Protein AF-A0A9X3N168-F1 (afdb_monomer)

Foldseek 3Di:
DEWDKDKDAFDDFLCLQPVLVVLVDDPVVCVVGVPGRQWMKIKTAFFWYDDDDQVVRDAFFQWKAWSAAWKDLLFFIDGHNATERPPPDGGMGGLFITIITTDGDSSVVVCVVPVVVVVVNVVRYPPGQGQDDPPDALLVSLLVSQLSQQLPAFDQDPFATWGDLRDDLSSSCVNNVHDSVSSVVSVVVCVVQVQWDCPPPTIHRGLDDPPDDDDDDVSVVSNVSSVVSVVSVVVVVVVSVVVSVVVVVVVVVVVVVVVVVVVVVVPPD

Secondary structure (DSSP, 8-state):
-PPPPEEEEEEEEHHHH-GGGGGTS-HHHHHHHTT-EEEEEEEE-SEEE-PPPHHHH-TT--EEEEEES-EE-SSEEE-TT-EE-TTSS--EEESS-EEEEEESHHHHHHHTT-HHHHHHHTTTBT--EEPPPTTS-HHHHHHHHHHHHHHHHPEE-SSEEEPPTT--HHHHHHHHT--HHHHHHHHHHHHHTTS-EEETTEEEEE----S-----THHHHHHHHHHHHHHHHHHHHHHHHHHHHHHHHHHHHHHHHHHHHHHHHTT--

Radius of gyration: 21.89 Å; Cα contacts (8 Å, |Δi|>4): 424; chains: 1; bounding box: 56×38×73 Å

Sequence (269 aa):
MTAVPELAERAATLIEADPSLGSLLTMREIATIGHHAILPVLTLRVGAWTPPARAQLGEGTVALMVLEGVLTDAAQVFGPGDAVEPWDAGEWTACTPMRLAIIGDAYAVALHPWPAASARLRLRSNCGTAVPAAGGTVPERLFELVWRVALRYGAMTAAGVALPQALDIRALGLILGVGELELSLALAELQQRAALDHEQPVWVLGTRARADGDGDGDDRREHLLMRAAGALAVARAGRMDTFAVGEQLHLELSHRATLRSRRRGDGAE

Nearest PDB structures (foldseek):
  2xkp-assembly3_F  TM=7.038E-01  e=3.405E-06  Synechococcus elongatus PCC 7942 = FACHB-805
  2xko-assembly1_A  TM=5.728E-01  e=3.845E-06  Synechococcus elongatus PCC 7942 = FACHB-805
  3e6d-assembly1_A  TM=3.560E-01  e=4.904E-06  Desulfitobacterium hafniense DCB-2
  3e5q-assembly1_A  TM=3.495E-01  e=4.652E-05  Desulfitobacterium hafniense DCB-2
  3e5q-assembly3_E  TM=3.618E-01  e=8.545E-05  Desulfitobacterium hafniense DCB-2

Structure (mmCIF, N/CA/C/O backbone):
data_AF-A0A9X3N168-F1
#
_entry.id   AF-A0A9X3N168-F1
#
loop_
_atom_site.group_PDB
_atom_site.id
_atom_site.type_symbol
_atom_site.label_atom_id
_atom_site.label_alt_id
_atom_site.label_comp_id
_atom_site.label_asym_id
_atom_site.label_entity_id
_atom_site.label_seq_id
_atom_site.pdbx_PDB_ins_code
_atom_site.Cartn_x
_atom_site.Cartn_y
_atom_site.Cartn_z
_atom_site.occupancy
_atom_site.B_iso_or_equiv
_atom_site.auth_seq_id
_atom_site.auth_comp_id
_atom_site.auth_asym_id
_atom_site.auth_atom_id
_atom_site.pdbx_PDB_model_num
ATOM 1 N N . MET A 1 1 ? 10.777 -10.297 15.901 1.00 48.88 1 MET A N 1
ATOM 2 C CA . MET A 1 1 ? 11.328 -11.266 14.928 1.00 48.88 1 MET A CA 1
ATOM 3 C C . MET A 1 1 ? 11.444 -10.544 13.600 1.00 48.88 1 MET A C 1
ATOM 5 O O . MET A 1 1 ? 10.419 -10.123 13.087 1.00 48.88 1 MET A O 1
ATOM 9 N N . THR A 1 2 ? 12.659 -10.328 13.103 1.00 53.78 2 THR A N 1
ATOM 10 C CA . THR A 1 2 ? 12.901 -9.680 11.803 1.00 53.78 2 THR A CA 1
ATOM 11 C C . THR A 1 2 ? 12.554 -10.665 10.689 1.00 53.78 2 THR A C 1
ATOM 13 O O . THR A 1 2 ? 13.027 -11.803 10.718 1.00 53.78 2 THR A O 1
ATOM 16 N N . ALA A 1 3 ? 11.696 -10.275 9.745 1.00 56.78 3 ALA A N 1
ATOM 17 C CA . ALA A 1 3 ? 11.327 -11.142 8.629 1.00 56.78 3 ALA A CA 1
ATOM 18 C C . ALA A 1 3 ? 12.513 -11.289 7.662 1.00 56.78 3 ALA A C 1
ATOM 20 O O . ALA A 1 3 ? 13.052 -10.289 7.190 1.00 56.78 3 ALA A O 1
ATOM 21 N N . VAL A 1 4 ? 12.920 -12.528 7.365 1.00 65.50 4 VAL A N 1
ATOM 22 C CA . VAL A 1 4 ? 13.902 -12.801 6.306 1.00 65.50 4 VAL A CA 1
ATOM 23 C C . VAL A 1 4 ? 13.164 -12.727 4.968 1.00 65.50 4 VAL A C 1
ATOM 25 O O . VAL A 1 4 ? 12.192 -13.465 4.793 1.00 65.50 4 VAL A O 1
ATOM 28 N N . PRO A 1 5 ? 13.562 -11.832 4.054 1.00 75.81 5 PRO A N 1
ATOM 29 C CA . PRO A 1 5 ? 12.912 -11.716 2.763 1.00 75.81 5 PRO A CA 1
ATOM 30 C C . PRO A 1 5 ? 13.332 -12.868 1.840 1.00 75.81 5 PRO A C 1
ATOM 32 O O . PRO A 1 5 ? 14.500 -13.254 1.811 1.00 75.81 5 PRO A O 1
ATOM 35 N N . GLU A 1 6 ? 12.383 -13.399 1.074 1.00 84.25 6 GLU A N 1
ATOM 36 C CA . GLU A 1 6 ? 12.633 -14.430 0.056 1.00 84.25 6 GLU A CA 1
ATOM 37 C C . GLU A 1 6 ? 12.576 -13.779 -1.339 1.00 84.25 6 GLU A C 1
ATOM 39 O O . GLU A 1 6 ? 11.676 -12.984 -1.612 1.00 84.25 6 GLU A O 1
ATOM 44 N N . LEU A 1 7 ? 13.557 -14.067 -2.203 1.00 84.75 7 LEU A N 1
ATOM 45 C CA . LEU A 1 7 ? 13.693 -13.478 -3.542 1.00 84.75 7 LEU A CA 1
ATOM 46 C C . LEU A 1 7 ? 13.420 -14.532 -4.622 1.00 84.75 7 LEU A C 1
ATOM 48 O O . LEU A 1 7 ? 14.069 -15.576 -4.646 1.00 84.75 7 LEU A O 1
ATOM 52 N N . ALA A 1 8 ? 12.508 -14.231 -5.544 1.00 83.38 8 ALA A N 1
ATOM 53 C CA . ALA A 1 8 ? 12.210 -15.049 -6.717 1.00 83.38 8 ALA A CA 1
ATOM 54 C C . ALA A 1 8 ? 12.499 -14.261 -8.004 1.00 83.38 8 ALA A C 1
ATOM 56 O O . ALA A 1 8 ? 11.907 -13.213 -8.223 1.00 83.38 8 ALA A O 1
ATOM 57 N N . GLU A 1 9 ? 13.383 -14.751 -8.877 1.00 74.44 9 GLU A N 1
ATOM 58 C CA . GLU A 1 9 ? 13.943 -13.960 -9.994 1.00 74.44 9 GLU A CA 1
ATOM 59 C C . GLU A 1 9 ? 12.968 -13.627 -11.140 1.00 74.44 9 GLU A C 1
ATOM 61 O O . GLU A 1 9 ? 13.190 -12.663 -11.869 1.00 74.44 9 GLU A O 1
ATOM 66 N N . ARG A 1 10 ? 11.894 -14.402 -11.331 1.00 79.31 10 ARG A N 1
ATOM 67 C CA . ARG A 1 10 ? 10.914 -14.218 -12.421 1.00 79.31 10 ARG A CA 1
ATOM 68 C C . ARG A 1 10 ? 9.512 -14.561 -11.947 1.00 79.31 10 ARG A C 1
ATOM 70 O O . ARG A 1 10 ? 8.977 -15.621 -12.264 1.00 79.31 10 ARG A O 1
ATOM 77 N N . ALA A 1 11 ? 8.945 -13.680 -11.138 1.00 82.75 11 ALA A N 1
ATOM 78 C CA . ALA A 1 11 ? 7.712 -13.966 -10.405 1.00 82.75 11 ALA A CA 1
ATOM 79 C C . ALA A 1 11 ? 6.639 -12.876 -10.530 1.00 82.75 11 ALA A C 1
ATOM 81 O O . ALA A 1 11 ? 5.554 -13.042 -9.972 1.00 82.75 11 ALA A O 1
ATOM 82 N N . ALA A 1 12 ? 6.921 -11.792 -11.259 1.00 84.00 12 ALA A N 1
ATOM 83 C CA . ALA A 1 12 ? 5.925 -10.789 -11.613 1.00 84.00 12 ALA A CA 1
ATOM 84 C C . ALA A 1 12 ? 6.007 -10.390 -13.084 1.00 84.00 12 ALA A C 1
ATOM 86 O O . ALA A 1 12 ? 7.088 -10.337 -13.690 1.00 84.00 12 ALA A O 1
ATOM 87 N N . THR A 1 13 ? 4.842 -10.114 -13.657 1.00 86.50 13 THR A N 1
ATOM 88 C CA . THR A 1 13 ? 4.720 -9.598 -15.021 1.00 86.50 13 THR A CA 1
ATOM 89 C C . THR A 1 13 ? 4.884 -8.083 -15.041 1.00 86.50 13 THR A C 1
ATOM 91 O O . THR A 1 13 ? 4.765 -7.395 -14.025 1.00 86.50 13 THR A O 1
ATOM 94 N N . LEU A 1 14 ? 5.134 -7.540 -16.231 1.00 82.81 14 LEU A N 1
ATOM 95 C CA . LEU A 1 14 ? 5.250 -6.096 -16.401 1.00 82.81 14 LEU A CA 1
ATOM 96 C C . LEU A 1 14 ? 3.918 -5.372 -16.129 1.00 82.81 14 LEU A C 1
ATOM 98 O O . LEU A 1 14 ? 3.923 -4.271 -15.594 1.00 82.81 14 LEU A O 1
ATOM 102 N N . ILE A 1 15 ? 2.786 -6.009 -16.450 1.00 82.62 15 ILE A N 1
ATOM 103 C CA . ILE A 1 15 ? 1.442 -5.445 -16.243 1.00 82.62 15 ILE A CA 1
ATOM 104 C C . ILE A 1 15 ? 1.050 -5.464 -14.762 1.00 82.62 15 ILE A C 1
ATOM 106 O O . ILE A 1 15 ? 0.381 -4.547 -14.299 1.00 82.62 15 ILE A O 1
ATOM 110 N N . GLU A 1 16 ? 1.483 -6.475 -14.005 1.00 82.38 16 GLU A N 1
ATOM 111 C CA . GLU A 1 16 ? 1.296 -6.495 -12.548 1.00 82.38 16 GLU A CA 1
ATOM 112 C C . GLU A 1 16 ? 2.053 -5.348 -11.870 1.00 82.38 16 GLU A C 1
ATOM 114 O O . GLU A 1 16 ? 1.513 -4.702 -10.975 1.00 82.38 16 GLU A O 1
ATOM 119 N N . ALA A 1 17 ? 3.285 -5.073 -12.309 1.00 82.25 17 ALA A N 1
ATOM 120 C CA . ALA A 1 17 ? 4.086 -3.979 -11.766 1.00 82.25 17 ALA A CA 1
ATOM 121 C C . ALA A 1 17 ? 3.616 -2.593 -12.240 1.00 82.25 17 ALA A C 1
ATOM 123 O O . ALA A 1 17 ? 3.708 -1.631 -11.482 1.00 82.25 17 ALA A O 1
ATOM 124 N N . ASP A 1 18 ? 3.103 -2.471 -13.467 1.00 79.12 18 ASP A N 1
ATOM 125 C CA . ASP A 1 18 ? 2.539 -1.224 -13.983 1.00 79.12 18 ASP A CA 1
ATOM 126 C C . ASP A 1 18 ? 1.235 -1.474 -14.764 1.00 79.12 18 ASP A C 1
ATOM 128 O O . ASP A 1 18 ? 1.241 -1.603 -15.995 1.00 79.12 18 ASP A O 1
ATOM 132 N N . PRO A 1 19 ? 0.079 -1.471 -14.072 1.00 75.38 19 PRO A N 1
ATOM 133 C CA . PRO A 1 19 ? -1.221 -1.641 -14.720 1.00 75.38 19 PRO A CA 1
ATOM 134 C C . PRO A 1 19 ? -1.548 -0.540 -15.737 1.00 75.38 19 PRO A C 1
ATOM 136 O O . PRO A 1 19 ? -2.373 -0.745 -16.629 1.00 75.38 19 PRO A O 1
ATOM 139 N N . SER A 1 20 ? -0.901 0.630 -15.644 1.00 71.50 20 SER A N 1
ATOM 140 C CA . SER A 1 20 ? -1.126 1.737 -16.582 1.00 71.50 20 SER A CA 1
ATOM 141 C C . SER A 1 20 ? -0.593 1.440 -17.983 1.00 71.50 20 SER A C 1
ATOM 143 O O . SER A 1 20 ? -0.996 2.094 -18.943 1.00 71.50 20 SER A O 1
ATOM 145 N N . LEU A 1 21 ? 0.254 0.417 -18.127 1.00 74.88 21 LEU A N 1
ATOM 146 C CA . LEU A 1 21 ? 0.646 -0.109 -19.430 1.00 74.88 21 LEU A CA 1
ATOM 147 C C . LEU A 1 21 ? -0.551 -0.647 -20.211 1.00 74.88 21 LEU A C 1
ATOM 149 O O . LEU A 1 21 ? -0.558 -0.559 -21.432 1.00 74.88 21 LEU A O 1
ATOM 153 N N . GLY A 1 22 ? -1.599 -1.130 -19.539 1.00 73.75 22 GLY A N 1
ATOM 154 C CA . GLY A 1 22 ? -2.798 -1.629 -20.212 1.00 73.75 22 GLY A CA 1
ATOM 155 C C . GLY A 1 22 ? -3.478 -0.594 -21.117 1.00 73.75 22 GLY A C 1
ATOM 156 O O . GLY A 1 22 ? -4.080 -0.976 -22.113 1.00 73.75 22 GLY A O 1
ATOM 157 N N . SER A 1 23 ? -3.349 0.709 -20.825 1.00 72.50 23 SER A N 1
ATOM 158 C CA . SER A 1 23 ? -3.891 1.775 -21.686 1.00 72.50 23 SER A CA 1
ATOM 159 C C . SER A 1 23 ? -2.975 2.147 -22.854 1.00 72.50 23 SER A C 1
ATOM 161 O O . SER A 1 23 ? -3.416 2.796 -23.797 1.00 72.50 23 SER A O 1
ATOM 163 N N . LEU A 1 24 ? -1.697 1.776 -22.773 1.00 71.44 24 LEU A N 1
ATOM 164 C CA . LEU A 1 24 ? -0.663 2.083 -23.762 1.00 71.44 24 LEU A CA 1
ATOM 165 C C . LEU A 1 24 ? -0.433 0.940 -24.750 1.00 71.44 24 LEU A C 1
ATOM 167 O O . LEU A 1 24 ? 0.026 1.172 -25.867 1.00 71.44 24 LEU A O 1
ATOM 171 N N . LEU A 1 25 ? -0.723 -0.286 -24.321 1.00 76.44 25 LEU A N 1
ATOM 172 C CA . LEU A 1 25 ? -0.483 -1.503 -25.075 1.00 76.44 25 LEU A CA 1
ATOM 173 C C . LEU A 1 25 ? -1.723 -1.904 -25.874 1.00 76.44 25 LEU A C 1
ATOM 175 O O . LEU A 1 25 ? -2.859 -1.850 -25.404 1.00 76.44 25 LEU A O 1
ATOM 179 N N . THR A 1 26 ? -1.500 -2.389 -27.088 1.00 78.88 26 THR A N 1
ATOM 180 C CA . THR A 1 26 ? -2.536 -3.072 -27.863 1.00 78.88 26 THR A CA 1
ATOM 181 C C . THR A 1 26 ? -2.888 -4.419 -27.225 1.00 78.88 26 THR A C 1
ATOM 183 O O . THR A 1 26 ? -2.066 -5.047 -26.559 1.00 78.88 26 THR A O 1
ATOM 186 N N . MET A 1 27 ? -4.084 -4.948 -27.510 1.00 74.44 27 MET A N 1
ATOM 187 C CA . MET A 1 27 ? -4.503 -6.280 -27.031 1.00 74.44 27 MET A CA 1
ATOM 188 C C . MET A 1 27 ? -3.504 -7.393 -27.394 1.00 74.44 27 MET A C 1
ATOM 190 O O . MET A 1 27 ? -3.341 -8.355 -26.646 1.00 74.44 27 MET A O 1
ATOM 194 N N . ARG A 1 28 ? -2.801 -7.258 -28.527 1.00 75.25 28 ARG A N 1
ATOM 195 C CA . ARG A 1 28 ? -1.768 -8.207 -28.962 1.00 75.25 28 ARG A CA 1
ATOM 196 C C . ARG A 1 28 ? -0.498 -8.110 -28.114 1.00 75.25 28 ARG A C 1
ATOM 198 O O . ARG A 1 28 ? 0.088 -9.138 -27.783 1.00 75.25 28 ARG A O 1
ATOM 205 N N . GLU A 1 29 ? -0.076 -6.901 -27.758 1.00 76.88 29 GLU A N 1
ATOM 206 C CA . GLU A 1 29 ? 1.070 -6.680 -26.868 1.00 76.88 29 GLU A CA 1
ATOM 207 C C . GLU A 1 29 ? 0.750 -7.143 -25.446 1.00 76.88 29 GLU A C 1
ATOM 209 O O . GLU A 1 29 ? 1.553 -7.861 -24.855 1.00 76.88 29 GLU A O 1
ATOM 214 N N . ILE A 1 30 ? -0.455 -6.852 -24.942 1.00 74.56 30 ILE A N 1
ATOM 215 C CA . ILE A 1 30 ? -0.941 -7.359 -23.649 1.00 74.56 30 ILE A CA 1
ATOM 216 C C . ILE A 1 30 ? -0.906 -8.888 -23.622 1.00 74.56 30 ILE A C 1
ATOM 218 O O . ILE A 1 30 ? -0.370 -9.460 -22.682 1.00 74.56 30 ILE A O 1
ATOM 222 N N . ALA A 1 31 ? -1.401 -9.563 -24.663 1.00 73.00 31 ALA A N 1
ATOM 223 C CA . ALA A 1 31 ? -1.356 -11.025 -24.737 1.00 73.00 31 ALA A CA 1
ATOM 224 C C . ALA A 1 31 ? 0.078 -11.581 -24.788 1.00 73.00 31 ALA A C 1
ATOM 226 O O . ALA A 1 31 ? 0.332 -12.686 -24.314 1.00 73.00 31 ALA A O 1
ATOM 227 N N . THR A 1 32 ? 1.016 -10.817 -25.354 1.00 73.31 32 THR A N 1
ATOM 228 C CA . THR A 1 32 ? 2.421 -11.225 -25.461 1.00 73.31 32 THR A CA 1
ATOM 229 C C . THR A 1 32 ? 3.163 -11.013 -24.143 1.00 73.31 32 THR A C 1
ATOM 231 O O . THR A 1 32 ? 3.923 -11.873 -23.737 1.00 73.31 32 THR A O 1
ATOM 234 N N . ILE A 1 33 ? 2.956 -9.894 -23.448 1.00 72.06 33 ILE A N 1
ATOM 235 C CA . ILE A 1 33 ? 3.774 -9.491 -22.286 1.00 72.06 33 ILE A CA 1
ATOM 236 C C . ILE A 1 33 ? 3.079 -9.804 -20.964 1.00 72.06 33 ILE A C 1
ATOM 238 O O . ILE A 1 33 ? 3.733 -10.125 -19.974 1.00 72.06 33 ILE A O 1
ATOM 242 N N . GLY A 1 34 ? 1.749 -9.735 -20.944 1.00 67.00 34 GLY A N 1
ATOM 243 C CA . GLY A 1 34 ? 0.923 -9.839 -19.744 1.00 67.00 34 GLY A CA 1
ATOM 244 C C . GLY A 1 34 ? 0.985 -11.185 -19.035 1.00 67.00 34 GLY A C 1
ATOM 245 O O . GLY A 1 34 ? 0.527 -11.285 -17.905 1.00 67.00 34 GLY A O 1
ATOM 246 N N . HIS A 1 35 ? 1.577 -12.204 -19.660 1.00 69.88 35 HIS A N 1
ATOM 247 C CA . HIS A 1 35 ? 1.775 -13.524 -19.060 1.00 69.88 35 HIS A CA 1
ATOM 248 C C . HIS A 1 35 ? 3.246 -13.865 -18.798 1.00 69.88 35 HIS A C 1
ATOM 250 O O . HIS A 1 35 ? 3.538 -14.905 -18.210 1.00 69.88 35 HIS A O 1
ATOM 256 N N . HIS A 1 36 ? 4.190 -13.018 -19.217 1.00 79.75 36 HIS A N 1
ATOM 257 C CA . HIS A 1 36 ? 5.609 -13.278 -19.006 1.00 79.75 36 HIS A CA 1
ATOM 258 C C . HIS A 1 36 ? 6.071 -12.665 -17.688 1.00 79.75 36 HIS A C 1
ATOM 260 O O . HIS A 1 36 ? 6.212 -11.449 -17.556 1.00 79.75 36 HIS A O 1
ATOM 266 N N . ALA A 1 37 ? 6.331 -13.533 -16.709 1.00 82.38 37 ALA A N 1
ATOM 267 C CA . ALA A 1 37 ? 6.996 -13.149 -15.476 1.00 82.38 37 ALA A CA 1
ATOM 268 C C . ALA A 1 37 ? 8.470 -12.841 -15.779 1.00 82.38 37 ALA A C 1
ATOM 270 O O . ALA A 1 37 ? 9.259 -13.733 -16.097 1.00 82.38 37 ALA A O 1
ATOM 271 N N . ILE A 1 38 ? 8.818 -11.558 -15.746 1.00 85.56 38 ILE A N 1
ATOM 272 C CA . ILE A 1 38 ? 10.143 -11.042 -16.129 1.00 85.56 38 ILE A CA 1
ATOM 273 C C . ILE A 1 38 ? 10.811 -10.356 -14.938 1.00 85.56 38 ILE A C 1
ATOM 275 O O . ILE A 1 38 ? 12.037 -10.291 -14.877 1.00 85.56 38 ILE A O 1
ATOM 279 N N . LEU A 1 39 ? 10.016 -9.866 -13.986 1.00 88.50 39 LEU A N 1
ATOM 280 C CA . LEU A 1 39 ? 10.516 -9.100 -12.858 1.00 88.50 39 LEU A CA 1
ATOM 281 C C . LEU A 1 39 ? 10.796 -10.010 -11.659 1.00 88.50 39 LEU A C 1
ATOM 283 O O . LEU A 1 39 ? 9.965 -10.875 -11.335 1.00 88.50 39 LEU A O 1
ATOM 287 N N . PRO A 1 40 ? 11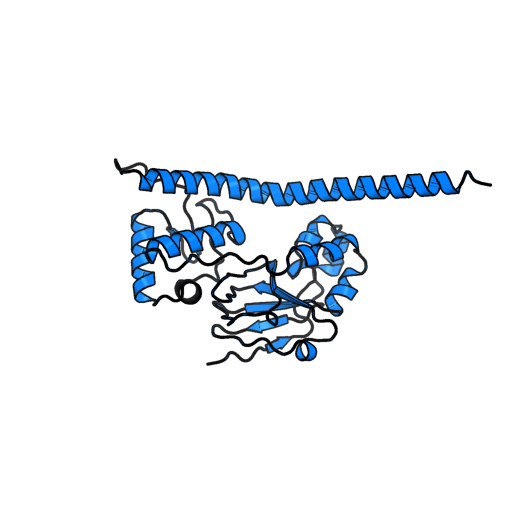.924 -9.784 -10.967 1.00 91.25 40 PRO A N 1
ATOM 288 C CA . PRO A 1 40 ? 12.153 -10.377 -9.666 1.00 91.25 40 PRO A CA 1
ATOM 289 C C . PRO A 1 40 ? 11.128 -9.880 -8.644 1.00 91.25 40 PRO A C 1
ATOM 291 O O . PRO A 1 40 ? 10.719 -8.717 -8.675 1.00 91.25 40 PRO A O 1
ATOM 294 N N . VAL A 1 41 ? 10.739 -10.750 -7.716 1.00 93.69 41 VAL A N 1
ATOM 295 C CA . VAL A 1 41 ? 9.811 -10.447 -6.626 1.00 93.69 41 VAL A CA 1
ATOM 296 C C . VAL A 1 41 ? 10.451 -10.774 -5.290 1.00 93.69 41 VAL A C 1
ATOM 298 O O . VAL A 1 41 ? 10.937 -11.882 -5.074 1.00 93.69 41 VAL A O 1
ATOM 301 N N . LEU A 1 42 ? 10.394 -9.807 -4.384 1.00 94.31 42 LEU A N 1
ATOM 302 C CA . LEU A 1 42 ? 10.714 -9.954 -2.977 1.00 94.31 42 LEU A CA 1
ATOM 303 C C . LEU A 1 42 ? 9.426 -10.237 -2.200 1.00 94.31 42 LEU A C 1
ATOM 305 O O . LEU A 1 42 ? 8.479 -9.450 -2.256 1.00 94.31 42 LEU A O 1
ATOM 309 N N . THR A 1 43 ? 9.381 -11.336 -1.457 1.00 94.88 43 THR A N 1
ATOM 310 C CA . THR A 1 43 ? 8.247 -11.665 -0.585 1.00 94.88 43 THR A CA 1
ATOM 311 C C . THR A 1 43 ? 8.605 -11.452 0.875 1.00 94.88 43 THR A C 1
ATOM 313 O O . THR A 1 43 ? 9.667 -11.892 1.326 1.00 94.88 43 THR A O 1
ATOM 316 N N . LEU A 1 44 ? 7.713 -10.794 1.620 1.00 93.44 44 LEU A N 1
ATOM 317 C CA . LEU A 1 44 ? 7.912 -10.476 3.037 1.00 93.44 44 LEU A CA 1
ATOM 318 C C . LEU A 1 44 ? 6.820 -11.107 3.894 1.00 93.44 44 LEU A C 1
ATOM 320 O O . LEU A 1 44 ? 5.649 -11.164 3.514 1.00 93.44 44 LEU A O 1
ATOM 324 N N . ARG A 1 45 ? 7.210 -11.520 5.099 1.00 93.25 45 ARG A N 1
ATOM 325 C CA . ARG A 1 45 ? 6.269 -11.884 6.161 1.00 93.25 45 ARG A CA 1
ATOM 326 C C . ARG A 1 45 ? 5.884 -10.641 6.958 1.00 93.25 45 ARG A C 1
ATOM 328 O O . ARG A 1 45 ? 6.625 -9.664 6.980 1.00 93.25 45 ARG A O 1
ATOM 335 N N . VAL A 1 46 ? 4.751 -10.723 7.650 1.00 93.69 46 VAL A N 1
ATOM 336 C CA . VAL A 1 46 ? 4.269 -9.670 8.555 1.00 93.69 46 VAL A CA 1
ATOM 337 C C . VAL A 1 46 ? 5.313 -9.363 9.633 1.00 93.69 46 VAL A C 1
ATOM 339 O O . VAL A 1 46 ? 5.824 -10.284 10.277 1.00 93.69 46 VAL A O 1
ATOM 342 N N . GLY A 1 47 ? 5.569 -8.079 9.876 1.00 93.25 47 GLY A N 1
ATOM 343 C CA . GLY A 1 47 ? 6.431 -7.584 10.948 1.00 93.25 47 GLY A CA 1
ATOM 344 C C . GLY A 1 47 ? 7.434 -6.526 10.497 1.00 93.25 47 GLY A C 1
ATOM 345 O O . GLY A 1 47 ? 7.395 -6.043 9.366 1.00 93.25 47 GLY A O 1
ATOM 346 N N . ALA A 1 48 ? 8.340 -6.172 11.412 1.00 93.31 48 ALA A N 1
ATOM 347 C CA . ALA A 1 48 ? 9.435 -5.253 11.130 1.00 93.31 48 ALA A CA 1
ATOM 348 C C . ALA A 1 48 ? 10.309 -5.793 9.992 1.00 93.31 48 ALA A C 1
ATOM 350 O O . ALA A 1 48 ? 10.703 -6.970 9.985 1.00 93.31 48 ALA A O 1
ATOM 351 N N . TRP A 1 49 ? 10.616 -4.916 9.048 1.00 93.62 49 TRP A N 1
ATOM 352 C CA . TRP A 1 49 ? 11.367 -5.233 7.850 1.00 93.62 49 TRP A CA 1
ATOM 353 C C . TRP A 1 49 ? 12.555 -4.289 7.713 1.00 93.62 49 TRP A C 1
ATOM 355 O O . TRP A 1 49 ? 12.442 -3.075 7.845 1.00 93.62 49 TRP A O 1
ATOM 365 N N . THR A 1 50 ? 13.713 -4.872 7.428 1.00 91.62 50 THR A N 1
ATOM 366 C CA . THR A 1 50 ? 14.902 -4.126 7.031 1.00 91.62 50 THR A CA 1
ATOM 367 C C . THR A 1 50 ? 15.138 -4.411 5.553 1.00 91.62 50 THR A C 1
ATOM 369 O O . THR A 1 50 ? 15.312 -5.583 5.198 1.00 91.62 50 THR A O 1
ATOM 372 N N . PRO A 1 51 ? 15.123 -3.389 4.680 1.00 91.44 51 PRO A N 1
ATOM 373 C CA . PRO A 1 51 ? 15.325 -3.603 3.258 1.00 91.44 51 PRO A CA 1
ATOM 374 C C . PRO A 1 51 ? 16.716 -4.197 3.001 1.00 91.44 51 PRO A C 1
ATOM 376 O O . PRO A 1 51 ? 17.702 -3.700 3.555 1.00 91.44 51 PRO A O 1
ATOM 379 N N . PRO A 1 52 ? 16.829 -5.236 2.151 1.00 91.44 52 PRO A N 1
ATOM 380 C CA . PRO A 1 52 ? 18.123 -5.688 1.659 1.00 91.44 52 PRO A CA 1
ATOM 381 C C . PRO A 1 52 ? 18.887 -4.543 0.988 1.00 91.44 52 PRO A C 1
ATOM 383 O O . PRO A 1 52 ? 18.290 -3.600 0.453 1.00 91.44 52 PRO A O 1
ATOM 386 N N . ALA A 1 53 ? 20.216 -4.634 0.975 1.00 90.06 53 ALA A N 1
ATOM 387 C CA . ALA A 1 53 ? 21.030 -3.659 0.260 1.00 90.06 53 ALA A CA 1
ATOM 388 C C . ALA A 1 53 ? 20.672 -3.675 -1.237 1.00 90.06 53 ALA A C 1
ATOM 390 O O . ALA A 1 53 ? 20.449 -4.746 -1.799 1.00 90.06 53 ALA A O 1
ATOM 391 N N . ARG A 1 54 ? 20.675 -2.508 -1.907 1.00 89.75 54 ARG A N 1
ATOM 392 C CA . ARG A 1 54 ? 20.341 -2.395 -3.347 1.00 89.75 54 ARG A CA 1
ATOM 393 C C . ARG A 1 54 ? 21.095 -3.422 -4.203 1.00 89.75 54 ARG A C 1
ATOM 395 O O . ARG A 1 54 ? 20.498 -4.088 -5.036 1.00 89.75 54 ARG A O 1
ATOM 402 N N . ALA A 1 55 ? 22.385 -3.620 -3.924 1.00 86.88 55 ALA A N 1
ATOM 403 C CA . ALA A 1 55 ? 23.235 -4.576 -4.635 1.00 86.88 55 ALA A CA 1
ATOM 404 C C . ALA A 1 55 ? 22.785 -6.048 -4.511 1.00 86.88 55 ALA A C 1
ATOM 406 O O . ALA A 1 55 ? 23.094 -6.850 -5.383 1.00 86.88 55 ALA A O 1
ATOM 407 N N . GLN A 1 56 ? 22.054 -6.414 -3.452 1.00 88.69 56 GLN A N 1
ATOM 408 C CA . GLN A 1 56 ? 21.524 -7.771 -3.253 1.00 88.69 56 GLN A CA 1
ATOM 409 C C . GLN A 1 56 ? 20.230 -8.023 -4.038 1.00 88.69 56 GLN A C 1
ATOM 411 O O . GLN A 1 56 ? 19.808 -9.167 -4.168 1.00 88.69 56 GLN A O 1
ATOM 416 N N . LEU A 1 57 ? 19.590 -6.961 -4.529 1.00 87.62 57 LEU A N 1
ATOM 417 C CA . LEU A 1 57 ? 18.314 -7.005 -5.242 1.00 87.62 57 LEU A CA 1
ATOM 418 C C . LEU A 1 57 ? 18.495 -7.008 -6.768 1.00 87.62 57 LEU A C 1
ATOM 420 O O . LEU A 1 57 ? 17.556 -7.318 -7.494 1.00 87.62 57 LEU A O 1
ATOM 424 N N . GLY A 1 58 ? 19.710 -6.723 -7.243 1.00 85.88 58 GLY A N 1
ATOM 425 C CA . GLY A 1 58 ? 20.079 -6.702 -8.656 1.00 85.88 58 GLY A CA 1
ATOM 426 C C . GLY A 1 58 ? 20.665 -5.360 -9.089 1.00 85.88 58 GLY A C 1
ATOM 427 O O . GLY A 1 58 ? 20.465 -4.328 -8.438 1.00 85.88 58 GLY A O 1
ATOM 428 N N . GLU A 1 59 ? 21.399 -5.374 -10.201 1.00 81.62 59 GLU A N 1
ATOM 429 C CA . GLU A 1 59 ? 21.977 -4.165 -10.793 1.00 81.62 59 GLU A CA 1
ATOM 430 C C . GLU A 1 59 ? 20.894 -3.159 -11.209 1.00 81.62 59 GLU A C 1
ATOM 432 O O . GLU A 1 59 ? 19.770 -3.514 -11.580 1.00 81.62 59 GLU A O 1
ATOM 437 N N . GLY A 1 60 ? 21.222 -1.874 -11.051 1.00 84.69 60 GLY A N 1
ATOM 438 C CA . GLY A 1 60 ? 20.326 -0.778 -11.407 1.00 84.69 60 GLY A CA 1
ATOM 439 C C . GLY A 1 60 ? 19.036 -0.699 -10.587 1.00 84.69 60 GLY A C 1
ATOM 440 O O . GLY A 1 60 ? 18.137 0.042 -10.970 1.00 84.69 60 GLY A O 1
ATOM 441 N N . THR A 1 61 ? 18.908 -1.432 -9.471 1.00 89.31 61 THR A N 1
ATOM 442 C CA . THR A 1 61 ? 17.722 -1.353 -8.604 1.00 89.31 61 THR A CA 1
ATOM 443 C C . THR A 1 61 ? 17.538 0.068 -8.067 1.00 89.31 61 THR A C 1
ATOM 445 O O . THR A 1 61 ? 18.382 0.582 -7.325 1.00 89.31 61 THR A O 1
ATOM 448 N N . VAL A 1 62 ? 16.414 0.690 -8.426 1.00 87.50 62 VAL A N 1
ATOM 449 C CA . VAL A 1 62 ? 16.063 2.069 -8.050 1.00 87.50 62 VAL A CA 1
ATOM 450 C C . VAL A 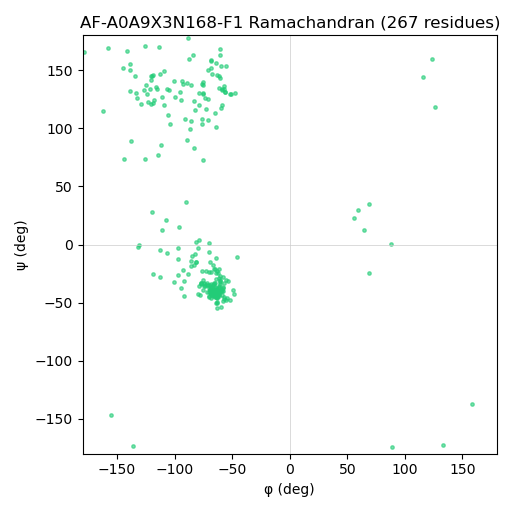1 62 ? 14.867 2.149 -7.113 1.00 87.50 62 VAL A C 1
ATOM 452 O O . VAL A 1 62 ? 14.797 3.090 -6.335 1.00 87.50 62 VAL A O 1
ATOM 455 N N . ALA A 1 63 ? 13.948 1.184 -7.161 1.00 89.88 63 ALA A N 1
ATOM 456 C CA . ALA A 1 63 ? 12.745 1.176 -6.333 1.00 89.88 63 ALA A CA 1
ATOM 457 C C . ALA A 1 63 ? 12.185 -0.243 -6.182 1.00 89.88 63 ALA A C 1
ATOM 459 O O . ALA A 1 63 ? 12.574 -1.170 -6.898 1.00 89.88 63 ALA A O 1
ATOM 460 N N . LEU A 1 64 ? 11.232 -0.397 -5.269 1.00 91.25 64 LEU A N 1
ATOM 461 C CA . LEU A 1 64 ? 10.381 -1.577 -5.163 1.00 91.25 64 LEU A CA 1
ATOM 462 C C . LEU A 1 64 ? 8.935 -1.169 -5.436 1.00 91.25 64 LEU A C 1
ATOM 464 O O . LEU A 1 64 ? 8.469 -0.162 -4.915 1.00 91.25 64 LEU A O 1
ATOM 468 N N . MET A 1 65 ? 8.222 -1.947 -6.239 1.00 91.06 65 MET A N 1
ATOM 469 C CA . MET A 1 65 ? 6.800 -1.741 -6.506 1.00 91.06 65 MET A CA 1
ATOM 470 C C . MET A 1 65 ? 5.981 -2.697 -5.650 1.00 91.06 65 MET A C 1
ATOM 472 O O . MET A 1 65 ? 6.200 -3.908 -5.700 1.00 91.06 65 MET A O 1
ATOM 476 N N . VAL A 1 66 ? 5.017 -2.179 -4.897 1.00 91.62 66 VAL A N 1
ATOM 477 C CA . VAL A 1 66 ? 4.089 -3.018 -4.138 1.00 91.62 66 VAL A CA 1
ATOM 478 C C . VAL A 1 66 ? 3.117 -3.686 -5.106 1.00 91.62 66 VAL A C 1
ATOM 480 O O . VAL A 1 66 ? 2.337 -3.009 -5.770 1.00 91.62 66 VAL A O 1
ATOM 483 N N . LEU A 1 67 ? 3.153 -5.015 -5.185 1.00 90.06 67 LEU A N 1
ATOM 484 C CA . LEU A 1 67 ? 2.192 -5.798 -5.968 1.00 90.06 67 LEU A CA 1
ATOM 485 C C . LEU A 1 67 ? 1.012 -6.217 -5.097 1.00 90.06 67 LEU A C 1
ATOM 487 O O . LEU A 1 67 ? -0.142 -6.108 -5.496 1.00 90.06 67 LEU A O 1
ATOM 491 N N . GLU A 1 68 ? 1.320 -6.682 -3.887 1.00 91.06 68 GLU A N 1
ATOM 492 C CA . GLU A 1 68 ? 0.346 -7.156 -2.912 1.00 91.06 68 GLU A CA 1
ATOM 493 C C . GLU A 1 68 ? 0.789 -6.809 -1.494 1.00 91.06 68 GLU A C 1
ATOM 495 O O . GLU A 1 68 ? 1.986 -6.745 -1.193 1.00 91.06 68 GLU A O 1
ATOM 500 N N . GLY A 1 69 ? -0.208 -6.655 -0.627 1.00 92.19 69 GLY A N 1
ATOM 501 C CA . GLY A 1 69 ? -0.028 -6.338 0.779 1.00 92.19 69 GLY A CA 1
ATOM 502 C C . GLY A 1 69 ? 0.024 -4.837 1.065 1.00 92.19 69 GLY A C 1
ATOM 503 O O . GLY A 1 69 ? -0.233 -3.991 0.211 1.00 92.19 69 GLY A O 1
ATOM 504 N N . VAL A 1 70 ? 0.314 -4.533 2.324 1.00 92.88 70 VAL A N 1
ATOM 505 C CA . VAL A 1 70 ? 0.368 -3.198 2.915 1.00 92.88 70 VAL A CA 1
ATOM 506 C C . VAL A 1 70 ? 1.654 -3.050 3.720 1.00 92.88 70 VAL A C 1
ATOM 508 O O . VAL A 1 70 ? 1.933 -3.849 4.620 1.00 92.88 70 VAL A O 1
ATOM 511 N N . LEU A 1 71 ? 2.407 -2.004 3.399 1.00 93.69 71 LEU A N 1
ATOM 512 C CA . LEU A 1 71 ? 3.677 -1.630 4.007 1.00 93.69 71 LEU A CA 1
ATOM 513 C C . LEU A 1 71 ? 3.542 -0.240 4.639 1.00 93.69 71 LEU A C 1
ATOM 515 O O . LEU A 1 71 ? 2.837 0.612 4.107 1.00 93.69 71 LEU A O 1
ATOM 519 N N . THR A 1 72 ? 4.219 0.020 5.751 1.00 93.19 72 THR A N 1
ATOM 520 C CA . THR A 1 72 ? 4.253 1.354 6.367 1.00 93.19 72 THR A CA 1
ATOM 521 C C . THR A 1 72 ? 5.649 1.706 6.862 1.00 93.19 72 THR A C 1
ATOM 523 O O . THR A 1 72 ? 6.399 0.814 7.253 1.00 93.19 72 THR A O 1
ATOM 526 N N . ASP A 1 73 ? 5.979 2.995 6.858 1.00 91.75 73 ASP A N 1
ATOM 527 C CA . ASP A 1 73 ? 7.160 3.584 7.509 1.00 91.75 73 ASP A CA 1
ATOM 528 C C . ASP A 1 73 ? 6.777 4.397 8.770 1.00 91.75 73 ASP A C 1
ATOM 530 O O . ASP A 1 73 ? 7.504 5.299 9.188 1.00 91.75 73 ASP A O 1
ATOM 534 N N . ALA A 1 74 ? 5.596 4.114 9.340 1.00 87.00 74 ALA A N 1
ATOM 535 C CA . ALA A 1 74 ? 4.896 4.846 10.405 1.00 87.00 74 ALA A CA 1
ATOM 536 C C . ALA A 1 74 ? 4.344 6.233 10.023 1.00 87.00 74 ALA A C 1
ATOM 538 O O . ALA A 1 74 ? 3.368 6.685 10.626 1.00 87.00 74 ALA A O 1
ATOM 539 N N . ALA A 1 75 ? 4.906 6.907 9.020 1.00 88.25 75 ALA A N 1
ATOM 540 C CA . ALA A 1 75 ? 4.400 8.191 8.531 1.00 88.25 75 ALA A CA 1
ATOM 541 C C . ALA A 1 75 ? 3.407 8.018 7.376 1.00 88.25 75 ALA A C 1
ATOM 543 O O . ALA A 1 75 ? 2.481 8.817 7.205 1.00 88.25 75 ALA A O 1
ATOM 544 N N . GLN A 1 76 ? 3.597 6.977 6.577 1.00 90.50 76 GLN A N 1
ATOM 545 C CA . GLN A 1 76 ? 2.864 6.683 5.364 1.00 90.50 76 GLN A CA 1
ATOM 546 C C . GLN A 1 76 ? 2.548 5.191 5.256 1.00 90.50 76 GLN A C 1
ATOM 548 O O . GLN A 1 76 ? 3.224 4.326 5.811 1.00 90.50 76 GLN A O 1
ATOM 553 N N . VAL A 1 77 ? 1.490 4.900 4.511 1.00 91.19 77 VAL A N 1
ATOM 554 C CA . VAL A 1 77 ? 1.030 3.566 4.143 1.00 91.19 77 VAL A CA 1
ATOM 555 C C . VAL A 1 77 ? 1.163 3.416 2.641 1.00 91.19 77 VAL A C 1
ATOM 557 O O . VAL A 1 77 ? 0.740 4.288 1.883 1.00 91.19 77 VAL A O 1
ATOM 560 N N . PHE A 1 78 ? 1.715 2.291 2.225 1.00 91.06 78 PHE A N 1
ATOM 561 C CA . PHE A 1 78 ? 1.957 1.927 0.844 1.00 91.06 78 PHE A CA 1
ATOM 562 C C . PHE A 1 78 ? 1.215 0.630 0.553 1.00 91.06 78 PHE A C 1
ATOM 564 O O . PHE A 1 78 ? 1.257 -0.318 1.340 1.00 91.06 78 PHE A O 1
ATOM 571 N N . GLY A 1 79 ? 0.520 0.601 -0.574 1.00 89.88 79 GLY A N 1
ATOM 572 C CA . GLY A 1 79 ? -0.282 -0.534 -1.015 1.00 89.88 79 GLY A CA 1
ATOM 573 C C . GLY A 1 79 ? -0.070 -0.805 -2.500 1.00 89.88 79 GLY A C 1
ATOM 574 O O . GLY A 1 79 ? 0.785 -0.168 -3.118 1.00 89.88 79 GLY A O 1
ATOM 575 N N . PRO A 1 80 ? -0.838 -1.735 -3.090 1.00 88.12 80 PRO A N 1
ATOM 576 C CA . PRO A 1 80 ? -0.647 -2.159 -4.472 1.00 88.12 80 PRO A CA 1
ATOM 577 C C . PRO A 1 80 ? -0.585 -0.988 -5.463 1.00 88.12 80 PRO A C 1
ATOM 579 O O . PRO A 1 80 ? -1.456 -0.114 -5.463 1.00 88.12 80 PRO A O 1
ATOM 582 N N . GLY A 1 81 ? 0.447 -0.986 -6.310 1.00 83.50 81 GLY A N 1
ATOM 583 C CA . GLY A 1 81 ? 0.722 0.044 -7.316 1.00 83.50 81 GLY A CA 1
ATOM 584 C C . GLY A 1 81 ? 1.559 1.234 -6.832 1.00 83.50 81 GLY A C 1
ATOM 585 O O . GLY A 1 81 ? 1.824 2.143 -7.626 1.00 83.50 81 GLY A O 1
ATOM 586 N N . ASP A 1 82 ? 1.977 1.257 -5.565 1.00 85.88 82 ASP A N 1
ATOM 587 C CA . ASP A 1 82 ? 2.912 2.264 -5.061 1.00 85.88 82 ASP A CA 1
ATOM 588 C C . ASP A 1 82 ? 4.370 1.826 -5.230 1.00 85.88 82 ASP A C 1
ATOM 590 O O . ASP A 1 82 ? 4.733 0.683 -4.943 1.00 85.88 82 ASP A O 1
ATOM 594 N N . ALA A 1 83 ? 5.219 2.772 -5.634 1.00 87.00 83 ALA A N 1
ATOM 595 C CA . ALA A 1 83 ? 6.665 2.599 -5.660 1.00 87.00 83 ALA A CA 1
ATOM 596 C C . ALA A 1 83 ? 7.291 3.159 -4.375 1.00 87.00 83 ALA A C 1
ATOM 598 O O . ALA A 1 83 ? 7.011 4.297 -3.983 1.00 87.00 83 ALA A O 1
ATOM 599 N N . VAL A 1 84 ? 8.159 2.367 -3.749 1.00 88.62 84 VAL A N 1
ATOM 600 C CA . VAL A 1 84 ? 8.878 2.713 -2.521 1.00 88.62 84 VAL A CA 1
ATOM 601 C C . VAL A 1 84 ? 10.386 2.667 -2.737 1.00 88.62 84 VAL A C 1
ATOM 603 O O . VAL A 1 84 ? 10.911 1.778 -3.413 1.00 88.62 84 VAL A O 1
ATOM 606 N N . GLU A 1 85 ? 11.087 3.616 -2.124 1.00 89.50 85 GLU A N 1
ATOM 607 C CA . GLU A 1 85 ? 12.550 3.700 -2.105 1.00 89.50 85 GLU A CA 1
ATOM 608 C C . GLU A 1 85 ? 13.028 3.487 -0.658 1.00 89.50 85 GLU A C 1
ATOM 610 O O . GLU A 1 85 ? 13.353 4.438 0.051 1.00 89.50 85 GLU A O 1
ATOM 615 N N . PRO A 1 86 ? 13.034 2.232 -0.164 1.00 88.88 86 PRO A N 1
ATOM 616 C CA . PRO A 1 86 ? 13.092 1.942 1.270 1.00 88.88 86 PRO A CA 1
ATOM 617 C C . PRO A 1 86 ? 14.440 2.265 1.927 1.00 88.88 86 PRO A C 1
ATOM 619 O O . PRO A 1 86 ? 14.587 2.159 3.142 1.00 88.88 86 PRO A O 1
ATOM 622 N N . TRP A 1 87 ? 15.439 2.643 1.132 1.00 88.88 87 TRP A N 1
ATOM 623 C CA . TRP A 1 87 ? 16.792 2.938 1.594 1.00 88.88 87 TRP A CA 1
ATOM 624 C C . TRP A 1 87 ? 16.971 4.381 2.070 1.00 88.88 87 TRP A C 1
ATOM 626 O O . TRP A 1 87 ? 17.984 4.671 2.702 1.00 88.88 87 TRP A O 1
ATOM 636 N N . ASP A 1 88 ? 16.021 5.269 1.765 1.00 77.06 88 ASP A N 1
ATOM 637 C CA . ASP A 1 88 ? 16.227 6.708 1.932 1.00 77.06 88 ASP A CA 1
ATOM 638 C C . ASP A 1 88 ? 15.742 7.234 3.297 1.00 77.06 88 ASP A C 1
ATOM 640 O O . ASP A 1 88 ? 16.260 8.246 3.761 1.00 77.06 88 ASP A O 1
ATOM 644 N N . ALA A 1 89 ? 14.824 6.533 3.979 1.00 68.19 89 ALA A N 1
ATOM 645 C CA . ALA A 1 89 ? 14.524 6.660 5.414 1.00 68.19 89 ALA A CA 1
ATOM 646 C C . ALA A 1 89 ? 13.422 5.664 5.834 1.00 68.19 89 ALA A C 1
ATOM 648 O O . ALA A 1 89 ? 12.707 5.133 4.986 1.00 68.19 89 ALA A O 1
ATOM 649 N N . GLY A 1 90 ? 13.257 5.471 7.148 1.00 75.50 90 GLY A N 1
ATOM 650 C CA . GLY A 1 90 ? 12.067 4.853 7.743 1.00 75.50 90 GLY A CA 1
ATOM 651 C C . GLY A 1 90 ? 12.321 3.528 8.460 1.00 75.50 90 GLY A C 1
ATOM 652 O O . GLY A 1 90 ? 13.140 2.709 8.040 1.00 75.50 90 GLY A O 1
ATOM 653 N N . GLU A 1 91 ? 11.591 3.311 9.554 1.00 88.56 91 GLU A N 1
ATOM 654 C CA . GLU A 1 91 ? 11.419 1.976 10.123 1.00 88.56 91 GLU A CA 1
ATOM 655 C C . GLU A 1 91 ? 10.254 1.306 9.410 1.00 88.56 91 GLU A C 1
ATOM 657 O O . GLU A 1 91 ? 9.090 1.657 9.604 1.00 88.56 91 GLU A O 1
ATOM 662 N N . TRP A 1 92 ? 10.573 0.346 8.552 1.00 94.00 92 TRP A N 1
ATOM 663 C CA . TRP A 1 92 ? 9.563 -0.291 7.733 1.00 94.00 92 TRP A CA 1
ATOM 664 C C . TRP A 1 92 ? 8.882 -1.442 8.467 1.00 94.00 92 TRP A C 1
ATOM 666 O O . TRP A 1 92 ? 9.522 -2.286 9.097 1.00 94.00 92 TRP A O 1
ATOM 676 N N . THR A 1 93 ? 7.565 -1.520 8.323 1.00 95.00 93 THR A N 1
ATOM 677 C CA . THR A 1 93 ? 6.748 -2.616 8.840 1.00 95.00 93 THR A CA 1
ATOM 678 C C . THR A 1 93 ? 5.853 -3.154 7.736 1.00 95.00 93 THR A C 1
ATOM 680 O O . THR A 1 93 ? 5.026 -2.434 7.178 1.00 95.00 93 THR A O 1
ATOM 683 N N . ALA A 1 94 ? 5.995 -4.444 7.435 1.00 95.44 94 ALA A N 1
ATOM 684 C CA . ALA A 1 94 ? 5.036 -5.177 6.624 1.00 95.44 94 ALA A CA 1
ATOM 685 C C . ALA A 1 94 ? 3.811 -5.487 7.495 1.00 95.44 94 ALA A C 1
ATOM 687 O O . ALA A 1 94 ? 3.878 -6.316 8.406 1.00 95.44 94 ALA A O 1
ATOM 688 N N . CYS A 1 95 ? 2.694 -4.807 7.248 1.00 94.44 95 CYS A N 1
ATOM 689 C CA . CYS A 1 95 ? 1.464 -4.977 8.026 1.00 94.44 95 CYS A CA 1
ATOM 690 C C . CYS A 1 95 ? 0.727 -6.271 7.661 1.00 94.44 95 CYS A C 1
ATOM 692 O O . CYS A 1 95 ? -0.050 -6.797 8.452 1.00 94.44 95 CYS A O 1
ATOM 694 N N . THR A 1 96 ? 0.992 -6.786 6.463 1.00 94.06 96 THR A N 1
ATOM 695 C CA . THR A 1 96 ? 0.392 -7.986 5.863 1.00 94.06 96 THR A CA 1
ATOM 696 C C . THR A 1 96 ? 1.486 -8.747 5.099 1.00 94.06 96 THR A C 1
ATOM 698 O O . THR A 1 96 ? 2.577 -8.197 4.918 1.00 94.06 96 THR A O 1
ATOM 701 N N . PRO A 1 97 ? 1.276 -10.008 4.680 1.00 94.25 97 PRO A N 1
ATOM 702 C CA . PRO A 1 97 ? 2.196 -10.661 3.753 1.00 94.25 97 PRO A CA 1
ATOM 703 C C . PRO A 1 97 ? 2.352 -9.824 2.474 1.00 94.25 97 PRO A C 1
ATOM 705 O O . PRO A 1 97 ? 1.355 -9.402 1.893 1.00 94.25 97 PRO A O 1
ATOM 708 N N . MET A 1 98 ? 3.594 -9.578 2.053 1.00 93.94 98 MET A N 1
ATOM 709 C CA . MET A 1 98 ? 3.900 -8.670 0.941 1.00 93.94 98 MET A CA 1
ATOM 710 C C . MET A 1 98 ? 4.456 -9.411 -0.266 1.00 93.94 98 MET A C 1
ATOM 712 O O . MET A 1 98 ? 5.269 -10.329 -0.114 1.00 93.94 98 MET A O 1
ATOM 716 N N . ARG A 1 99 ? 4.135 -8.899 -1.457 1.00 94.56 99 ARG A N 1
ATOM 717 C CA . ARG A 1 99 ? 4.879 -9.157 -2.698 1.00 94.56 99 ARG A CA 1
ATOM 718 C C . ARG A 1 99 ? 5.334 -7.828 -3.286 1.00 94.56 99 ARG A C 1
ATOM 720 O O . ARG A 1 99 ? 4.507 -6.960 -3.563 1.00 94.56 99 ARG A O 1
ATOM 727 N N . LEU A 1 100 ? 6.639 -7.676 -3.487 1.00 94.00 100 LEU A N 1
ATOM 728 C CA . LEU A 1 100 ? 7.252 -6.470 -4.036 1.00 94.00 100 LEU A CA 1
ATOM 729 C C . LEU A 1 100 ? 8.003 -6.811 -5.325 1.00 94.00 100 LEU A C 1
ATOM 731 O O . LEU A 1 100 ? 8.927 -7.617 -5.280 1.00 94.00 100 LEU A O 1
ATOM 735 N N . ALA A 1 101 ? 7.656 -6.203 -6.457 1.00 93.56 101 ALA A N 1
ATOM 736 C CA . ALA A 1 101 ? 8.475 -6.307 -7.665 1.00 93.56 101 ALA A CA 1
ATOM 737 C C . ALA A 1 101 ? 9.713 -5.417 -7.542 1.00 93.56 101 ALA A C 1
ATOM 739 O O . ALA A 1 101 ? 9.630 -4.268 -7.103 1.00 93.56 101 ALA A O 1
ATOM 740 N N . ILE A 1 102 ? 10.859 -5.937 -7.971 1.00 92.62 102 ILE A N 1
ATOM 741 C CA . ILE A 1 102 ? 12.106 -5.178 -8.016 1.00 92.62 102 ILE A CA 1
ATOM 742 C C . ILE A 1 102 ? 12.134 -4.355 -9.294 1.00 92.62 102 ILE A C 1
ATOM 744 O O . ILE A 1 102 ? 12.041 -4.890 -10.403 1.00 92.62 102 ILE A O 1
ATOM 748 N N . ILE A 1 103 ? 12.289 -3.045 -9.130 1.00 89.56 103 ILE A N 1
ATOM 749 C CA . ILE A 1 103 ? 12.362 -2.106 -10.238 1.00 89.56 103 ILE A CA 1
ATOM 750 C C . ILE A 1 103 ? 13.817 -1.689 -10.428 1.00 89.56 103 ILE A C 1
ATOM 752 O O . ILE A 1 103 ? 14.370 -0.901 -9.660 1.00 89.56 103 ILE A O 1
ATOM 756 N N . GLY A 1 104 ? 14.433 -2.251 -11.464 1.00 87.38 104 GLY A N 1
ATOM 757 C CA . GLY A 1 104 ? 15.819 -2.004 -11.853 1.00 87.38 104 GLY A CA 1
ATOM 758 C C . GLY A 1 104 ? 16.039 -2.275 -13.336 1.00 87.38 104 GLY A C 1
ATOM 759 O O . GLY A 1 104 ? 15.121 -2.096 -14.142 1.00 87.38 104 GLY A O 1
ATOM 760 N N . ASP A 1 105 ? 17.222 -2.754 -13.712 1.00 86.56 105 ASP A N 1
ATOM 761 C CA . ASP A 1 105 ? 17.581 -2.904 -15.128 1.00 86.56 105 ASP A CA 1
ATOM 762 C C . ASP A 1 105 ? 16.665 -3.877 -15.882 1.00 86.56 105 ASP A C 1
ATOM 764 O O . ASP A 1 105 ? 16.276 -3.600 -17.014 1.00 86.56 105 ASP A O 1
ATOM 768 N N . ALA A 1 106 ? 16.221 -4.967 -15.243 1.00 84.31 106 ALA A N 1
ATOM 769 C CA . ALA A 1 106 ? 15.266 -5.904 -15.846 1.00 84.31 106 ALA A CA 1
ATOM 770 C C . ALA A 1 106 ? 13.945 -5.219 -16.246 1.00 84.31 106 ALA A C 1
ATOM 772 O O . ALA A 1 106 ? 13.396 -5.494 -17.314 1.00 84.31 106 ALA A O 1
ATOM 773 N N . TYR A 1 107 ? 13.466 -4.283 -15.421 1.00 85.75 107 TYR A N 1
ATOM 774 C CA . TYR A 1 107 ? 12.281 -3.479 -15.716 1.00 85.75 107 TYR A CA 1
ATOM 775 C C . TYR A 1 107 ? 12.550 -2.475 -16.841 1.00 85.75 107 TYR A C 1
ATOM 777 O O . TYR A 1 107 ? 11.747 -2.350 -17.764 1.00 85.75 107 TYR A O 1
ATOM 785 N N . ALA A 1 108 ? 13.698 -1.792 -16.807 1.00 84.25 108 ALA A N 1
ATOM 786 C CA . ALA A 1 108 ? 14.084 -0.828 -17.836 1.00 84.25 108 ALA A CA 1
ATOM 787 C C . ALA A 1 108 ? 14.247 -1.483 -19.219 1.00 84.25 108 ALA A C 1
ATOM 789 O O . ALA A 1 108 ? 13.749 -0.959 -20.215 1.00 84.25 108 ALA A O 1
ATOM 790 N N . VAL A 1 109 ? 14.885 -2.655 -19.275 1.00 85.94 109 VAL A N 1
ATOM 791 C CA . VAL A 1 109 ? 15.031 -3.458 -20.497 1.00 85.94 109 VAL A CA 1
ATOM 792 C C . VAL A 1 109 ? 13.666 -3.917 -20.999 1.00 85.94 109 VAL A C 1
ATOM 794 O O . VAL A 1 109 ? 13.381 -3.775 -22.189 1.00 85.94 109 VAL A O 1
ATOM 797 N N . ALA A 1 110 ? 12.800 -4.408 -20.106 1.00 82.56 110 ALA A N 1
ATOM 798 C CA . ALA A 1 110 ? 11.448 -4.819 -20.472 1.00 82.56 110 ALA A CA 1
ATOM 799 C C . ALA A 1 110 ? 10.616 -3.650 -21.022 1.00 82.56 110 ALA A C 1
ATOM 801 O O . ALA A 1 110 ? 9.847 -3.852 -21.953 1.00 82.56 110 ALA A O 1
ATOM 802 N N . LEU A 1 111 ? 10.795 -2.430 -20.506 1.00 80.69 111 LEU A N 1
ATOM 803 C CA . LEU A 1 111 ? 10.098 -1.232 -20.983 1.00 80.69 111 LEU A CA 1
ATOM 804 C C . LEU A 1 111 ? 10.708 -0.565 -22.217 1.00 80.69 111 LEU A C 1
ATOM 806 O O . LEU A 1 111 ? 10.078 0.344 -22.760 1.00 80.69 111 LEU A O 1
ATOM 810 N N . HIS A 1 112 ? 11.891 -0.976 -22.681 1.00 82.38 112 HIS A N 1
ATOM 811 C CA . HIS A 1 112 ? 12.561 -0.346 -23.826 1.00 82.38 112 HIS A CA 1
ATOM 812 C C . HIS A 1 112 ? 11.642 -0.157 -25.056 1.00 82.38 112 HIS A C 1
ATOM 814 O O . HIS A 1 112 ? 11.728 0.895 -25.700 1.00 82.38 112 HIS A O 1
ATOM 820 N N . PRO A 1 113 ? 10.741 -1.095 -25.413 1.00 80.50 113 PRO A N 1
ATOM 821 C CA . PRO A 1 113 ? 9.845 -0.904 -26.553 1.00 80.50 113 PRO A CA 1
ATOM 822 C C . PRO A 1 113 ? 8.802 0.216 -26.362 1.00 80.50 113 PRO A C 1
ATOM 824 O O . PRO A 1 113 ? 8.269 0.710 -27.355 1.00 80.50 113 PRO A O 1
ATOM 827 N N . TRP A 1 114 ? 8.546 0.667 -25.125 1.00 76.62 114 TRP A N 1
ATOM 828 C CA . TRP A 1 114 ? 7.533 1.678 -24.781 1.00 76.62 114 TRP A CA 1
ATOM 829 C C . TRP A 1 114 ? 8.125 2.859 -23.984 1.00 76.62 114 TRP A C 1
ATOM 831 O O . TRP A 1 114 ? 7.846 3.024 -22.793 1.00 76.62 114 TRP A O 1
ATOM 841 N N . PRO A 1 115 ? 8.894 3.762 -24.623 1.00 69.12 115 PRO A N 1
ATOM 842 C CA . PRO A 1 115 ? 9.548 4.882 -23.938 1.00 69.12 115 PRO A CA 1
ATOM 843 C C . PRO A 1 115 ? 8.584 5.803 -23.176 1.00 69.12 115 PRO A C 1
ATOM 845 O O . PRO A 1 115 ? 8.935 6.303 -22.109 1.00 69.12 115 PRO A O 1
ATOM 848 N N . ALA A 1 116 ? 7.357 5.991 -23.680 1.0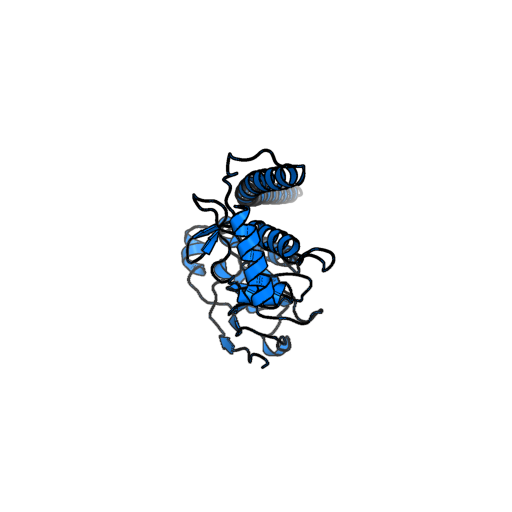0 66.88 116 ALA A N 1
ATOM 849 C CA . ALA A 1 116 ? 6.326 6.792 -23.014 1.00 66.88 116 ALA A CA 1
ATOM 850 C C . ALA A 1 116 ? 5.945 6.239 -21.625 1.00 66.88 116 ALA A C 1
ATOM 852 O O . ALA A 1 116 ? 5.668 7.012 -20.710 1.00 66.88 116 ALA A O 1
ATOM 853 N N . ALA A 1 117 ? 6.010 4.918 -21.435 1.00 67.12 117 ALA A N 1
ATOM 854 C CA . ALA A 1 117 ? 5.749 4.291 -20.146 1.00 67.12 117 ALA A CA 1
ATOM 855 C C . ALA A 1 117 ? 6.892 4.501 -19.138 1.00 67.12 117 ALA A C 1
ATOM 857 O O . ALA A 1 117 ? 6.646 4.721 -17.954 1.00 67.12 117 ALA A O 1
ATOM 858 N N . 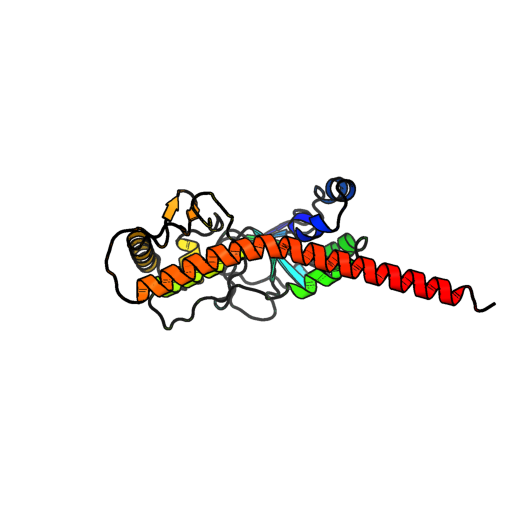SER A 1 118 ? 8.146 4.519 -19.603 1.00 63.72 118 SER A N 1
ATOM 859 C CA . SER A 1 118 ? 9.327 4.679 -18.735 1.00 63.72 118 SER A CA 1
ATOM 860 C C . SER A 1 118 ? 9.351 6.000 -17.946 1.00 63.72 118 SER A C 1
ATOM 862 O O . SER A 1 118 ? 9.893 6.061 -16.840 1.00 63.72 118 SER A O 1
ATOM 864 N N . ALA A 1 119 ? 8.714 7.055 -18.465 1.00 62.53 119 ALA A N 1
ATOM 865 C CA . ALA A 1 119 ? 8.612 8.349 -17.791 1.00 62.53 119 ALA A CA 1
ATOM 866 C C . ALA A 1 119 ? 7.644 8.332 -16.591 1.00 62.53 119 ALA A C 1
ATOM 868 O O . ALA A 1 119 ? 7.768 9.162 -15.689 1.00 62.53 119 ALA A O 1
ATOM 869 N N . ARG A 1 120 ? 6.695 7.386 -16.552 1.00 62.31 120 ARG A N 1
ATOM 870 C CA . ARG A 1 120 ? 5.609 7.347 -15.559 1.00 62.31 120 ARG A CA 1
ATOM 871 C C . ARG A 1 120 ? 6.046 6.838 -14.194 1.00 62.31 120 ARG A C 1
ATOM 873 O O . ARG A 1 120 ? 5.539 7.319 -13.186 1.00 62.31 120 ARG A O 1
ATOM 880 N N . LEU A 1 121 ? 7.001 5.910 -14.152 1.00 60.41 121 LEU A N 1
ATOM 881 C CA . LEU A 1 121 ? 7.489 5.329 -12.900 1.00 60.41 121 LEU A CA 1
ATOM 882 C C . LEU A 1 121 ? 8.054 6.405 -11.955 1.00 60.41 121 LEU A C 1
ATOM 884 O O . LEU A 1 121 ? 7.751 6.403 -10.766 1.00 60.41 121 LEU A O 1
ATOM 888 N N . ARG A 1 122 ? 8.787 7.387 -12.498 1.00 54.97 122 ARG A N 1
ATOM 889 C CA . ARG A 1 122 ? 9.379 8.492 -11.720 1.00 54.97 122 ARG A CA 1
ATOM 890 C C . ARG A 1 122 ? 8.339 9.389 -11.044 1.00 54.97 122 ARG A C 1
ATOM 892 O O . ARG A 1 122 ? 8.661 10.069 -10.082 1.00 54.97 122 ARG A O 1
ATOM 899 N N . LEU A 1 123 ? 7.103 9.408 -11.549 1.00 51.66 123 LEU A N 1
ATOM 900 C CA . LEU A 1 123 ? 6.009 10.209 -10.991 1.00 51.66 123 LEU A CA 1
ATOM 901 C C . LEU A 1 123 ? 5.287 9.505 -9.832 1.00 51.66 123 LEU A C 1
ATOM 903 O O . LEU A 1 123 ? 4.449 10.132 -9.187 1.00 51.66 123 LEU A O 1
ATOM 907 N N . ARG A 1 124 ? 5.568 8.216 -9.584 1.00 56.94 124 ARG A N 1
ATOM 908 C CA . ARG A 1 124 ? 4.908 7.412 -8.540 1.00 56.94 124 ARG A CA 1
ATOM 909 C C . ARG A 1 124 ? 5.783 7.131 -7.318 1.00 56.94 124 ARG A C 1
ATOM 911 O O . ARG A 1 124 ? 5.258 6.611 -6.334 1.00 56.94 124 ARG A O 1
ATOM 918 N N . SER A 1 125 ? 7.069 7.486 -7.356 1.00 56.62 125 SER A N 1
ATOM 919 C CA . SER A 1 125 ? 7.982 7.354 -6.216 1.00 56.62 125 SER A CA 1
ATOM 920 C C . SER A 1 125 ? 7.447 8.095 -4.983 1.00 56.62 125 SER A C 1
ATOM 922 O O . SER A 1 125 ? 7.060 9.261 -5.077 1.00 56.62 125 SER A O 1
ATOM 924 N N . ASN A 1 126 ? 7.427 7.426 -3.825 1.00 58.81 126 ASN A N 1
ATOM 925 C CA . ASN A 1 126 ? 7.160 8.004 -2.495 1.00 58.81 126 ASN A CA 1
ATOM 926 C C . ASN A 1 126 ? 5.800 8.699 -2.319 1.00 58.81 126 ASN A C 1
ATOM 928 O O . ASN A 1 126 ? 5.639 9.623 -1.522 1.00 58.81 126 ASN A O 1
ATOM 932 N N . CYS A 1 127 ? 4.784 8.243 -3.045 1.00 67.12 127 CYS A N 1
ATOM 933 C CA . CYS A 1 127 ? 3.446 8.816 -2.966 1.00 67.12 127 CYS A CA 1
ATOM 934 C C . CYS A 1 127 ? 2.571 8.131 -1.901 1.00 67.12 127 CYS A C 1
ATOM 936 O O . CYS A 1 127 ? 1.392 7.948 -2.174 1.00 67.12 127 CYS A O 1
ATOM 938 N N . GLY A 1 128 ? 3.090 7.705 -0.747 1.00 73.31 128 GLY A N 1
ATOM 939 C CA . GLY A 1 128 ? 2.314 6.942 0.240 1.00 73.31 128 GLY A CA 1
ATOM 940 C C . GLY A 1 128 ? 1.093 7.689 0.800 1.00 73.31 128 GLY A C 1
ATOM 941 O O . GLY A 1 128 ? 0.940 8.907 0.679 1.00 73.31 128 GLY A O 1
ATOM 942 N N . THR A 1 129 ? 0.181 6.949 1.420 1.00 83.56 129 THR A N 1
ATOM 943 C CA . THR A 1 129 ? -0.968 7.500 2.148 1.00 83.56 129 THR A CA 1
ATOM 944 C C . THR A 1 129 ? -0.542 7.904 3.548 1.00 83.56 129 THR A C 1
ATOM 946 O O . THR A 1 129 ? -0.200 7.039 4.341 1.00 83.56 129 THR A O 1
ATOM 949 N N . ALA A 1 130 ? -0.594 9.190 3.892 1.00 84.69 130 ALA A N 1
ATOM 950 C CA . ALA A 1 130 ? -0.198 9.636 5.227 1.00 84.69 130 ALA A CA 1
ATOM 951 C C . ALA A 1 130 ? -1.006 8.942 6.345 1.00 84.69 130 ALA A C 1
ATOM 953 O O . ALA A 1 130 ? -2.238 8.855 6.269 1.00 84.69 130 ALA A O 1
ATOM 954 N N . VAL A 1 131 ? -0.319 8.519 7.404 1.00 84.69 131 VAL A N 1
ATOM 955 C CA . VAL A 1 131 ? -0.923 8.021 8.645 1.00 84.69 131 VAL A CA 1
ATOM 956 C C . VAL A 1 131 ? -1.459 9.216 9.452 1.00 84.69 131 VAL A C 1
ATOM 958 O O . VAL A 1 131 ? -0.799 10.258 9.518 1.00 84.69 131 VAL A O 1
ATOM 961 N N . PRO A 1 132 ? -2.666 9.132 10.040 1.00 83.12 132 PRO A N 1
ATOM 962 C CA . PRO A 1 132 ? -3.201 10.186 10.901 1.00 83.12 132 PRO A CA 1
ATOM 963 C C . PRO A 1 132 ? -2.307 10.475 12.109 1.00 83.12 132 PRO A C 1
ATOM 965 O O . PRO A 1 132 ? -1.868 9.559 12.812 1.00 83.12 132 PRO A O 1
ATOM 968 N N . ALA A 1 133 ? -2.073 11.763 12.374 1.00 81.12 133 ALA A N 1
ATOM 969 C CA . ALA A 1 133 ? -1.252 12.214 13.492 1.00 81.12 133 ALA A CA 1
ATOM 970 C C . ALA A 1 133 ? -1.821 11.745 14.845 1.00 81.12 133 ALA A C 1
ATOM 972 O O . ALA A 1 133 ? -3.025 11.555 15.005 1.00 81.12 133 ALA A O 1
ATOM 973 N N . ALA A 1 134 ? -0.956 11.610 15.851 1.00 79.38 134 ALA A N 1
ATOM 974 C CA . ALA A 1 134 ? -1.315 11.072 17.166 1.00 79.38 134 ALA A CA 1
ATOM 975 C C . ALA A 1 134 ? -2.218 11.984 18.033 1.00 79.38 134 ALA A C 1
ATOM 977 O O . ALA A 1 134 ? -2.530 11.625 19.160 1.00 79.38 134 ALA A O 1
ATOM 978 N N . GLY A 1 135 ? -2.626 13.160 17.543 1.00 75.88 135 GLY A N 1
ATOM 979 C CA . GLY A 1 135 ? -3.358 14.166 18.327 1.00 75.88 135 GLY A CA 1
ATOM 980 C C . GLY A 1 135 ? -4.865 13.929 18.507 1.00 75.88 135 GLY A C 1
ATOM 981 O O . GLY A 1 135 ? -5.500 14.739 19.174 1.00 75.88 135 GLY A O 1
ATOM 982 N N . GLY A 1 136 ? -5.436 12.875 17.910 1.00 80.56 136 GLY A N 1
ATOM 983 C CA . GLY A 1 136 ? -6.865 12.530 17.992 1.00 80.56 136 GLY A CA 1
ATOM 984 C C . GLY A 1 136 ? -7.133 11.219 18.734 1.00 80.56 136 GLY A C 1
ATOM 985 O O . GLY A 1 136 ? -6.208 10.449 19.017 1.00 80.56 136 GLY A O 1
ATOM 986 N N . THR A 1 137 ? -8.405 10.944 19.024 1.00 87.00 137 THR A N 1
ATOM 987 C CA . THR A 1 137 ? -8.832 9.664 19.612 1.00 87.00 137 THR A CA 1
ATOM 988 C C . THR A 1 137 ? -8.568 8.502 18.644 1.00 87.00 137 THR A C 1
ATOM 990 O O . THR A 1 137 ? -8.461 8.686 17.429 1.00 87.00 137 THR A O 1
ATOM 993 N N . VAL A 1 138 ? -8.442 7.276 19.166 1.00 89.88 138 VAL A N 1
ATOM 994 C CA . VAL A 1 138 ? -8.228 6.082 18.324 1.00 89.88 138 VAL A CA 1
ATOM 995 C C . VAL A 1 138 ? -9.343 5.898 17.278 1.00 89.88 138 VAL A C 1
ATOM 997 O O . VAL A 1 138 ? -8.986 5.681 16.120 1.00 89.88 138 VAL A O 1
ATOM 1000 N N . PRO A 1 139 ? -10.648 6.033 17.602 1.00 86.31 139 PRO A N 1
ATOM 1001 C CA . PRO A 1 139 ? -11.724 5.940 16.610 1.00 86.31 139 PRO A CA 1
ATOM 1002 C C . PRO A 1 139 ? -11.616 6.971 15.481 1.00 86.31 139 PRO A C 1
ATOM 1004 O O . PRO A 1 139 ? -11.744 6.607 14.315 1.00 86.31 139 PRO A O 1
ATOM 1007 N N . GLU A 1 140 ? -11.309 8.233 15.793 1.00 83.19 140 GLU A N 1
ATOM 1008 C CA . GLU A 1 140 ? -11.146 9.291 14.781 1.00 83.19 140 GLU A CA 1
ATOM 1009 C C . GLU A 1 140 ? -9.970 8.997 13.845 1.00 83.19 140 GLU A C 1
ATOM 1011 O O . GLU A 1 140 ? -10.096 9.081 12.621 1.00 83.19 140 GLU A O 1
ATOM 1016 N N . ARG A 1 141 ? -8.824 8.605 14.417 1.00 87.44 141 ARG A N 1
ATOM 1017 C CA . ARG A 1 141 ? -7.626 8.236 13.649 1.00 87.44 141 ARG A CA 1
ATOM 1018 C C . ARG A 1 141 ? -7.876 6.996 12.797 1.00 87.44 141 ARG A C 1
ATOM 1020 O O . ARG A 1 141 ? -7.428 6.937 11.656 1.00 87.44 141 ARG A O 1
ATOM 1027 N N . LEU A 1 142 ? -8.588 6.010 13.333 1.00 89.19 142 LEU A N 1
ATOM 1028 C CA . LEU A 1 142 ? -8.957 4.805 12.603 1.00 89.19 142 LEU A CA 1
ATOM 1029 C C . LEU A 1 142 ? -9.861 5.133 11.419 1.00 89.19 142 LEU A C 1
ATOM 1031 O O . LEU A 1 142 ? -9.573 4.702 10.302 1.00 89.19 142 LEU A O 1
ATOM 1035 N N . PHE A 1 143 ? -10.909 5.920 11.647 1.00 84.56 143 PHE A N 1
ATOM 1036 C CA . PHE A 1 143 ? -11.816 6.355 10.594 1.00 84.56 143 PHE A CA 1
ATOM 1037 C C . PHE A 1 143 ? -11.065 7.104 9.491 1.00 84.56 143 PHE A C 1
ATOM 1039 O O . PHE A 1 143 ? -11.178 6.757 8.315 1.00 84.56 143 PHE A O 1
ATOM 1046 N N . GLU A 1 144 ? -10.222 8.071 9.861 1.00 82.81 144 GLU A N 1
ATOM 1047 C CA . GLU A 1 144 ? -9.423 8.830 8.903 1.00 82.81 144 GLU A CA 1
ATOM 1048 C C . GLU A 1 144 ? -8.450 7.941 8.111 1.00 82.81 144 GLU A C 1
ATOM 1050 O O . GLU A 1 144 ? -8.310 8.103 6.895 1.00 82.81 144 GLU A O 1
ATOM 1055 N N . LEU A 1 145 ? -7.785 6.987 8.766 1.00 86.44 145 LEU A N 1
ATOM 1056 C CA . LEU A 1 145 ? -6.883 6.054 8.094 1.00 86.44 145 LEU A CA 1
ATOM 1057 C C . LEU A 1 145 ? -7.642 5.191 7.088 1.00 86.44 145 LEU A C 1
ATOM 1059 O O . LEU A 1 145 ? -7.273 5.139 5.913 1.00 86.44 145 LEU A O 1
ATOM 1063 N N . VAL A 1 146 ? -8.694 4.519 7.551 1.00 85.62 146 VAL A N 1
ATOM 1064 C CA . VAL A 1 146 ? -9.512 3.609 6.745 1.00 85.62 146 VAL A CA 1
ATOM 1065 C C . VAL A 1 146 ? -10.085 4.346 5.541 1.00 85.62 146 VAL A C 1
ATOM 1067 O O . VAL A 1 146 ? -10.033 3.842 4.421 1.00 85.62 146 VAL A O 1
ATOM 1070 N N . TRP A 1 147 ? -10.512 5.588 5.740 1.00 80.75 147 TRP A N 1
ATOM 1071 C CA . TRP A 1 147 ? -10.948 6.472 4.674 1.00 80.75 147 TRP A CA 1
ATOM 1072 C C . TRP A 1 147 ? -9.872 6.742 3.622 1.00 80.75 147 TRP A C 1
ATOM 1074 O O . TRP A 1 147 ? -10.090 6.545 2.423 1.00 80.75 147 TRP A O 1
ATOM 1084 N N . ARG A 1 148 ? -8.687 7.187 4.054 1.00 82.81 148 ARG A N 1
ATOM 1085 C CA . ARG A 1 148 ? -7.575 7.492 3.144 1.00 82.81 148 ARG A CA 1
ATOM 1086 C C . ARG A 1 148 ? -7.135 6.243 2.370 1.00 82.81 148 ARG A C 1
ATOM 1088 O O . ARG A 1 148 ? -6.893 6.324 1.165 1.00 82.81 148 ARG A O 1
ATOM 1095 N N . VAL A 1 149 ? -7.098 5.088 3.037 1.00 85.00 149 VAL A N 1
ATOM 1096 C CA . VAL A 1 149 ? -6.780 3.785 2.434 1.00 85.00 149 VAL A CA 1
ATOM 1097 C C . VAL A 1 149 ? -7.854 3.364 1.434 1.00 85.00 149 VAL A C 1
ATOM 1099 O O . VAL A 1 149 ? -7.512 2.944 0.334 1.00 85.00 149 VAL A O 1
ATOM 1102 N N . ALA A 1 150 ? -9.138 3.529 1.740 1.00 81.88 150 ALA A N 1
ATOM 1103 C CA . ALA A 1 150 ? -10.225 3.210 0.816 1.00 81.88 150 ALA A CA 1
ATOM 1104 C C . ALA A 1 150 ? -10.194 4.068 -0.446 1.00 81.88 150 ALA A C 1
ATOM 1106 O O . ALA A 1 150 ? -10.298 3.553 -1.557 1.00 81.88 150 ALA A O 1
ATOM 1107 N N . LEU A 1 151 ? -9.981 5.377 -0.290 1.00 77.44 151 LEU A N 1
ATOM 1108 C CA . LEU A 1 151 ? -9.835 6.289 -1.422 1.00 77.44 151 LEU A CA 1
ATOM 1109 C C . LEU A 1 151 ? -8.652 5.911 -2.311 1.00 77.44 151 LEU A C 1
ATOM 1111 O O . LEU A 1 151 ? -8.681 6.186 -3.517 1.00 77.44 151 LEU A O 1
ATOM 1115 N N . ARG A 1 152 ? -7.604 5.311 -1.729 1.00 80.25 152 ARG A N 1
ATOM 1116 C CA . ARG A 1 152 ? -6.383 4.982 -2.454 1.00 80.25 152 ARG A CA 1
ATOM 1117 C C . ARG A 1 152 ? -6.327 3.558 -3.012 1.00 80.25 152 ARG A C 1
ATOM 1119 O O . ARG A 1 152 ? -5.819 3.390 -4.118 1.00 80.25 152 ARG A O 1
ATOM 1126 N N . TYR A 1 153 ? -6.836 2.567 -2.305 1.00 82.81 153 TYR A N 1
ATOM 1127 C CA . TYR A 1 153 ? -6.672 1.151 -2.646 1.00 82.81 153 TYR A CA 1
ATOM 1128 C C . TYR A 1 153 ? -7.990 0.375 -2.604 1.00 82.81 153 TYR A C 1
ATOM 1130 O O . TYR A 1 153 ? -7.998 -0.822 -2.876 1.00 82.81 153 TYR A O 1
ATOM 1138 N N . GLY A 1 154 ? -9.093 1.029 -2.242 1.00 81.69 154 GLY A N 1
ATOM 1139 C CA . GLY A 1 154 ? -10.386 0.377 -2.147 1.00 81.69 154 GLY A CA 1
ATOM 1140 C C . GLY A 1 154 ? -10.968 0.004 -3.509 1.00 81.69 154 GLY A C 1
ATOM 1141 O O . GLY A 1 154 ? -10.730 0.670 -4.521 1.00 81.69 154 GLY A O 1
ATOM 1142 N N . ALA A 1 155 ? -11.759 -1.064 -3.513 1.00 81.00 155 ALA A N 1
ATOM 1143 C CA . ALA A 1 155 ? -12.547 -1.512 -4.652 1.00 81.00 155 ALA A CA 1
ATOM 1144 C C . ALA A 1 155 ? -14.004 -1.064 -4.486 1.00 81.00 155 ALA A C 1
ATOM 1146 O O . ALA A 1 155 ? -14.562 -1.102 -3.391 1.00 81.00 155 ALA A O 1
ATOM 1147 N N . MET A 1 156 ? -14.642 -0.638 -5.574 1.00 74.69 156 MET A N 1
ATOM 1148 C CA . MET A 1 156 ? -16.038 -0.205 -5.528 1.00 74.69 156 MET A CA 1
ATOM 1149 C C . MET A 1 156 ? -16.968 -1.424 -5.514 1.00 74.69 156 MET A C 1
ATOM 1151 O O . MET A 1 156 ? -16.833 -2.319 -6.349 1.00 74.69 156 MET A O 1
ATOM 1155 N N . THR A 1 157 ? -17.919 -1.453 -4.584 1.00 73.88 157 THR A N 1
ATOM 1156 C CA . THR A 1 157 ? -18.947 -2.495 -4.460 1.00 73.88 157 THR A CA 1
ATOM 1157 C C . THR A 1 157 ? -20.339 -1.867 -4.453 1.00 73.88 157 THR A C 1
ATOM 1159 O O . THR A 1 157 ? -20.491 -0.649 -4.374 1.00 73.88 157 THR A O 1
ATOM 1162 N N . ALA A 1 158 ? -21.386 -2.693 -4.530 1.00 70.81 158 ALA A N 1
ATOM 1163 C CA . ALA A 1 158 ? -22.762 -2.206 -4.426 1.00 70.81 158 ALA A CA 1
ATOM 1164 C C . ALA A 1 158 ? -23.083 -1.595 -3.043 1.00 70.81 158 ALA A C 1
ATOM 1166 O O . ALA A 1 158 ? -23.984 -0.765 -2.939 1.00 70.81 158 ALA A O 1
ATOM 1167 N N . ALA A 1 159 ? -22.353 -1.997 -1.997 1.00 68.25 159 ALA A N 1
ATOM 1168 C CA . ALA A 1 159 ? -22.535 -1.520 -0.627 1.00 68.25 159 ALA A CA 1
ATOM 1169 C C . ALA A 1 159 ? -21.712 -0.251 -0.316 1.00 68.25 159 ALA A C 1
ATOM 1171 O O . ALA A 1 159 ? -22.102 0.549 0.539 1.00 68.25 159 ALA A O 1
ATOM 1172 N N . GLY A 1 160 ? -20.609 -0.021 -1.035 1.00 73.50 160 GLY A N 1
ATOM 1173 C CA . GLY A 1 160 ? -19.746 1.137 -0.827 1.00 73.50 160 GLY A CA 1
ATOM 1174 C C . GLY A 1 160 ? -18.333 0.920 -1.355 1.00 73.50 160 GLY A C 1
ATOM 1175 O O . GLY A 1 160 ? -18.142 0.398 -2.453 1.00 73.50 160 GLY A O 1
ATOM 1176 N N . VAL A 1 161 ? -17.332 1.343 -0.584 1.00 77.31 161 VAL A N 1
ATOM 1177 C CA . VAL A 1 161 ? -15.920 1.115 -0.925 1.00 77.31 161 VAL A CA 1
ATOM 1178 C C . VAL A 1 161 ? -15.361 0.020 -0.030 1.00 77.31 161 VAL A C 1
ATOM 1180 O O . VAL A 1 161 ? -15.207 0.211 1.175 1.00 77.31 161 VAL A O 1
ATOM 1183 N N . ALA A 1 162 ? -15.059 -1.126 -0.630 1.00 82.44 162 ALA A N 1
ATOM 1184 C CA . ALA A 1 162 ? -14.406 -2.246 0.024 1.00 82.44 162 ALA A CA 1
ATOM 1185 C C . ALA A 1 162 ? -12.912 -1.959 0.207 1.00 82.44 162 ALA A C 1
ATOM 1187 O O . ALA A 1 162 ? -12.224 -1.593 -0.747 1.00 82.44 162 ALA A O 1
ATOM 1188 N N . LEU A 1 163 ? -12.401 -2.137 1.421 1.00 83.12 163 LEU A N 1
ATOM 1189 C CA . LEU A 1 163 ? -10.971 -2.060 1.708 1.00 83.12 163 LEU A CA 1
ATOM 1190 C C . LEU A 1 163 ? -10.211 -3.232 1.072 1.00 83.12 163 LEU A C 1
ATOM 1192 O O . LEU A 1 163 ? -10.804 -4.276 0.794 1.00 83.12 163 LEU A O 1
ATOM 1196 N N . PRO A 1 164 ? -8.889 -3.101 0.861 1.00 82.12 164 PRO A N 1
ATOM 1197 C CA . PRO A 1 164 ? -8.065 -4.238 0.471 1.00 82.12 164 PRO A CA 1
ATOM 1198 C C . PRO A 1 164 ? -8.271 -5.407 1.438 1.00 82.12 164 PRO A C 1
ATOM 1200 O O . PRO A 1 164 ? -8.151 -5.227 2.646 1.00 82.12 164 PRO A O 1
ATOM 1203 N N . GLN A 1 165 ? -8.533 -6.608 0.914 1.00 77.31 165 GLN A N 1
ATOM 1204 C CA . GLN A 1 165 ? -8.804 -7.802 1.729 1.00 77.31 165 GLN A CA 1
ATOM 1205 C C . GLN A 1 165 ? -7.684 -8.107 2.737 1.00 77.31 165 GLN A C 1
ATOM 1207 O O . GLN A 1 165 ? -7.943 -8.643 3.809 1.00 77.31 165 GLN A O 1
ATOM 1212 N N . ALA A 1 166 ? -6.441 -7.755 2.403 1.00 77.25 166 ALA A N 1
ATOM 1213 C CA . ALA A 1 166 ? -5.295 -7.943 3.283 1.00 77.25 166 ALA A CA 1
ATOM 1214 C C . ALA A 1 166 ? -5.370 -7.088 4.564 1.00 77.25 166 ALA A C 1
ATOM 1216 O O . ALA A 1 166 ? -4.706 -7.406 5.545 1.00 77.25 166 ALA A O 1
ATOM 1217 N N . LEU A 1 167 ? -6.155 -6.007 4.574 1.00 84.88 167 LEU A N 1
ATOM 1218 C CA . LEU A 1 167 ? -6.227 -5.064 5.683 1.00 84.88 167 LEU A CA 1
ATOM 1219 C C . LEU A 1 167 ? -7.182 -5.561 6.781 1.00 84.88 167 LEU A C 1
ATOM 1221 O O . LEU A 1 167 ? -8.351 -5.177 6.841 1.00 84.88 167 LEU A O 1
ATOM 1225 N N . ASP A 1 168 ? -6.663 -6.419 7.655 1.00 86.81 168 ASP A N 1
ATOM 1226 C CA . ASP A 1 168 ? -7.352 -6.882 8.859 1.00 86.81 168 ASP A CA 1
ATOM 1227 C C . ASP A 1 168 ? -7.112 -5.958 10.074 1.00 86.81 168 ASP A C 1
ATOM 1229 O O . ASP A 1 168 ? -6.379 -4.964 10.017 1.00 86.81 168 ASP A O 1
ATOM 1233 N N . ILE A 1 169 ? -7.749 -6.286 11.204 1.00 87.56 169 ILE A N 1
ATOM 1234 C CA . ILE A 1 169 ? -7.598 -5.537 12.461 1.00 87.56 169 ILE A CA 1
ATOM 1235 C C . ILE A 1 169 ? -6.135 -5.484 12.920 1.00 87.56 169 ILE A C 1
ATOM 1237 O O . ILE A 1 169 ? -5.664 -4.460 13.408 1.00 87.56 169 ILE A O 1
ATOM 1241 N N . ARG A 1 170 ? -5.371 -6.556 12.709 1.00 89.69 170 ARG A N 1
ATOM 1242 C CA . ARG A 1 170 ? -3.968 -6.609 13.106 1.00 89.69 170 ARG A CA 1
ATOM 1243 C C . ARG A 1 170 ? -3.124 -5.661 12.255 1.00 89.69 170 ARG A C 1
ATOM 1245 O O . ARG A 1 170 ? -2.289 -4.942 12.802 1.00 89.69 170 ARG A O 1
ATOM 1252 N N . ALA A 1 171 ? -3.355 -5.621 10.946 1.00 91.31 171 ALA A N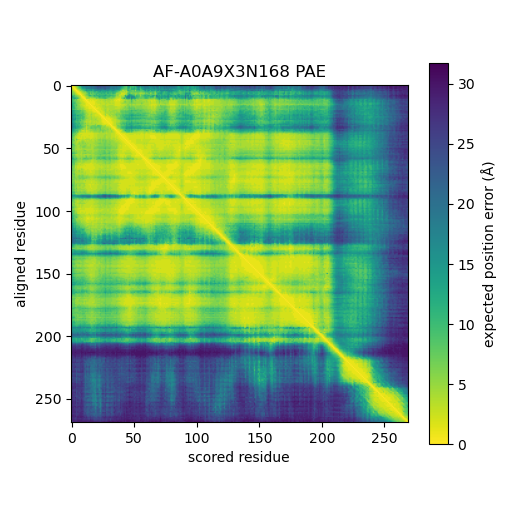 1
ATOM 1253 C CA . ALA A 1 171 ? -2.695 -4.707 10.024 1.00 91.31 171 ALA A CA 1
ATOM 1254 C C . ALA A 1 171 ? -2.994 -3.245 10.383 1.00 91.31 171 ALA A C 1
ATOM 1256 O O . ALA A 1 171 ? -2.075 -2.432 10.450 1.00 91.31 171 ALA A O 1
ATOM 1257 N N . LEU A 1 172 ? -4.253 -2.925 10.692 1.00 91.88 172 LEU A N 1
ATOM 1258 C CA . LEU A 1 172 ? -4.658 -1.594 11.154 1.00 91.88 172 LEU A CA 1
ATOM 1259 C C . LEU A 1 172 ? -3.958 -1.194 12.464 1.00 91.88 172 LEU A C 1
ATOM 1261 O O . LEU A 1 172 ? -3.501 -0.056 12.590 1.00 91.88 172 LEU A O 1
ATOM 1265 N N . GLY A 1 173 ? -3.807 -2.130 13.405 1.00 92.12 173 GLY A N 1
ATOM 1266 C CA . GLY A 1 173 ? -3.078 -1.901 14.658 1.00 92.12 173 GLY A CA 1
ATOM 1267 C C . GLY A 1 173 ? -1.598 -1.606 14.428 1.00 92.12 173 GLY A C 1
ATOM 1268 O O . GLY A 1 173 ? -1.057 -0.673 15.022 1.00 92.12 173 GLY A O 1
ATOM 1269 N N . LEU A 1 174 ? -0.966 -2.334 13.500 1.00 92.69 174 LEU A N 1
ATOM 1270 C CA . LEU A 1 174 ? 0.423 -2.091 13.098 1.00 92.69 174 LEU A CA 1
ATOM 1271 C C . LEU A 1 174 ? 0.609 -0.714 12.448 1.00 92.69 174 LEU A C 1
ATOM 1273 O O . LEU A 1 174 ? 1.612 -0.062 12.715 1.00 92.69 174 LEU A O 1
ATOM 1277 N N . ILE A 1 175 ? -0.346 -0.255 11.635 1.00 93.31 175 ILE A N 1
ATOM 1278 C CA . ILE A 1 175 ? -0.276 1.063 10.985 1.00 93.31 175 ILE A CA 1
ATOM 1279 C C . ILE A 1 175 ? -0.455 2.199 11.999 1.00 93.31 175 ILE A C 1
ATOM 1281 O O . ILE A 1 175 ? 0.268 3.190 11.955 1.00 93.31 175 ILE A O 1
ATOM 1285 N N . LEU A 1 176 ? -1.434 2.085 12.903 1.00 92.25 176 LEU A N 1
ATOM 1286 C CA . LEU A 1 176 ? -1.743 3.148 13.867 1.00 92.25 176 LEU A CA 1
ATOM 1287 C C . LEU A 1 176 ? -0.817 3.157 15.089 1.00 92.25 176 LEU A C 1
ATOM 1289 O O . LEU A 1 176 ? -0.819 4.149 15.828 1.00 92.25 176 LEU A O 1
ATOM 1293 N N . GLY A 1 177 ? -0.069 2.071 15.309 1.00 91.31 177 GLY A N 1
ATOM 1294 C CA . GLY A 1 177 ? 0.732 1.851 16.513 1.00 91.31 177 GLY A CA 1
ATOM 1295 C C . GLY A 1 177 ? -0.130 1.628 17.758 1.00 91.31 177 GLY A C 1
ATOM 1296 O O . GLY A 1 177 ? 0.225 2.095 18.836 1.00 91.31 177 GLY A O 1
ATOM 1297 N N . VAL A 1 178 ? -1.286 0.976 17.603 1.00 91.94 178 VAL A N 1
ATOM 1298 C CA . VAL A 1 178 ? -2.307 0.810 18.652 1.00 91.94 178 VAL A CA 1
ATOM 1299 C C . VAL A 1 178 ? -2.530 -0.674 18.949 1.00 91.94 178 VAL A C 1
ATOM 1301 O O . VAL A 1 178 ? -2.446 -1.519 18.056 1.00 91.94 178 VAL A O 1
ATOM 1304 N N . GLY A 1 179 ? -2.807 -1.001 20.214 1.00 90.88 179 GLY A N 1
ATOM 1305 C CA . GLY A 1 179 ? -3.088 -2.371 20.645 1.00 90.88 179 GLY A CA 1
ATOM 1306 C C . GLY A 1 179 ? -4.416 -2.914 20.102 1.00 90.88 179 GLY A C 1
ATOM 1307 O O . GLY A 1 179 ? -5.374 -2.175 19.890 1.00 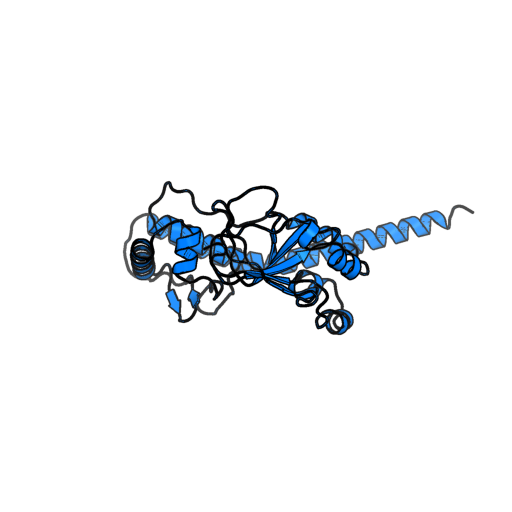90.88 179 GLY A O 1
ATOM 1308 N N . GLU A 1 180 ? -4.498 -4.234 19.928 1.00 88.62 180 GLU A N 1
ATOM 1309 C CA . GLU A 1 180 ? -5.671 -4.912 19.351 1.00 88.62 180 GLU A CA 1
ATOM 1310 C C . GLU A 1 180 ? -6.970 -4.652 20.134 1.00 88.62 180 GLU A C 1
ATOM 1312 O O . GLU A 1 180 ? -8.019 -4.442 19.530 1.00 88.62 180 GLU A O 1
ATOM 1317 N N . LEU A 1 181 ? -6.902 -4.588 21.471 1.00 90.19 181 LEU A N 1
ATOM 1318 C CA . LEU A 1 181 ? -8.067 -4.299 22.312 1.00 90.19 181 LEU A CA 1
ATOM 1319 C C . LEU A 1 181 ? -8.621 -2.890 22.055 1.00 90.19 181 LEU A C 1
ATOM 1321 O O . LEU A 1 181 ? -9.813 -2.741 21.802 1.00 90.19 181 LEU A O 1
ATOM 1325 N N . GLU A 1 182 ? -7.764 -1.868 22.078 1.00 90.88 182 GLU A N 1
ATOM 1326 C CA . GLU A 1 182 ? -8.159 -0.478 21.805 1.00 90.88 182 GLU A CA 1
ATOM 1327 C C . GLU A 1 182 ? -8.756 -0.338 20.406 1.00 90.88 182 GLU A C 1
ATOM 1329 O O . GLU A 1 182 ? -9.773 0.327 20.210 1.00 90.88 182 GLU A O 1
ATOM 1334 N N . LEU A 1 183 ? -8.160 -1.030 19.439 1.00 91.75 183 LEU A N 1
ATOM 1335 C CA . LEU A 1 183 ? -8.629 -1.019 18.068 1.00 91.75 183 LEU A CA 1
ATOM 1336 C C . LEU A 1 183 ? -9.976 -1.731 17.901 1.00 91.75 183 LEU A C 1
ATOM 1338 O O . LEU A 1 183 ? -10.828 -1.257 17.154 1.00 91.75 183 LEU A O 1
ATOM 1342 N N . SER A 1 184 ? -10.195 -2.837 18.613 1.00 89.75 184 SER A N 1
ATOM 1343 C CA . SER A 1 184 ? -11.476 -3.550 18.601 1.00 89.75 184 SER A CA 1
ATOM 1344 C C . SER A 1 184 ? -12.612 -2.695 19.171 1.00 89.75 184 SER A C 1
ATOM 1346 O O . SER A 1 184 ? -13.705 -2.675 18.606 1.00 89.75 184 SER A O 1
ATOM 1348 N N . LEU A 1 185 ? -12.338 -1.927 20.232 1.00 90.12 185 LEU A N 1
ATOM 1349 C CA . LEU A 1 185 ? -13.292 -0.984 20.818 1.00 90.12 185 LEU A CA 1
ATOM 1350 C C . LEU A 1 185 ? -13.595 0.163 19.849 1.00 90.12 185 LEU A C 1
ATOM 1352 O O . LEU A 1 185 ? -14.760 0.491 19.638 1.00 90.12 185 LEU A O 1
ATOM 1356 N N . ALA A 1 186 ? -12.564 0.714 19.206 1.00 89.31 186 ALA A N 1
ATOM 1357 C CA . ALA A 1 186 ? -12.725 1.760 18.204 1.00 89.31 186 ALA A CA 1
ATOM 1358 C C . ALA A 1 186 ? -13.525 1.289 16.977 1.00 89.31 186 ALA A C 1
ATOM 1360 O O . ALA A 1 186 ? -14.379 2.017 16.479 1.00 89.31 186 ALA A O 1
ATOM 1361 N N . LEU A 1 187 ? -13.297 0.059 16.506 1.00 87.06 187 LEU A N 1
ATOM 1362 C CA . LEU A 1 187 ? -14.087 -0.534 15.423 1.00 87.06 187 LEU A CA 1
ATOM 1363 C C . LEU A 1 187 ? -15.551 -0.720 15.821 1.00 87.06 187 LEU A C 1
ATOM 1365 O O . LEU A 1 187 ? -16.432 -0.371 15.038 1.00 87.06 187 LEU A O 1
ATOM 1369 N N . ALA A 1 188 ? -15.815 -1.227 17.028 1.00 86.44 188 ALA A N 1
ATOM 1370 C CA . ALA A 1 188 ? -17.178 -1.390 17.526 1.00 86.44 188 ALA A CA 1
ATOM 1371 C C . ALA A 1 188 ? -17.919 -0.043 17.597 1.00 86.44 188 ALA A C 1
ATOM 1373 O O . ALA A 1 188 ? -19.092 0.037 17.236 1.00 86.44 188 ALA A O 1
ATOM 1374 N N . GLU A 1 189 ? -17.228 1.024 18.000 1.00 85.50 189 GLU A N 1
ATOM 1375 C CA . GLU A 1 189 ? -17.774 2.382 18.009 1.00 85.50 189 GLU A CA 1
ATOM 1376 C C . GLU A 1 189 ? -18.094 2.891 16.593 1.00 85.50 189 GLU A C 1
ATOM 1378 O O . GLU A 1 189 ? -19.190 3.400 16.354 1.00 85.50 189 GLU A O 1
ATOM 1383 N N . LEU A 1 190 ? -17.196 2.694 15.622 1.00 82.50 190 LEU A N 1
ATOM 1384 C CA . LEU A 1 190 ? -17.442 3.086 14.225 1.00 82.50 190 LEU A CA 1
ATOM 1385 C C . LEU A 1 190 ? -18.578 2.283 13.573 1.00 82.50 190 LEU A C 1
ATOM 1387 O O . LEU A 1 190 ? -19.339 2.827 12.771 1.00 82.50 190 LEU A O 1
ATOM 1391 N N . GLN A 1 191 ? -18.734 1.009 13.936 1.00 82.50 191 GLN A N 1
ATOM 1392 C CA . GLN A 1 191 ? -19.855 0.178 13.489 1.00 82.50 191 GLN A CA 1
ATOM 1393 C C . GLN A 1 191 ? -21.190 0.661 14.065 1.00 82.50 191 GLN A C 1
ATOM 1395 O O . GLN A 1 191 ? -22.183 0.733 13.341 1.00 82.50 191 GLN A O 1
ATOM 1400 N N . GLN A 1 192 ? -21.226 1.043 15.347 1.00 79.69 192 GLN A N 1
ATOM 1401 C CA . GLN A 1 192 ? -22.427 1.615 15.971 1.00 79.69 192 GLN A CA 1
ATOM 1402 C C . GLN A 1 192 ? -22.872 2.912 15.284 1.00 79.69 192 GLN A C 1
ATOM 1404 O O . GLN A 1 192 ? -24.071 3.155 15.158 1.00 79.69 192 GLN A O 1
ATOM 1409 N N . ARG A 1 193 ? -21.915 3.701 14.786 1.00 71.94 193 ARG A N 1
ATOM 1410 C CA . ARG A 1 193 ? -22.151 4.935 14.021 1.00 71.94 193 ARG A CA 1
ATOM 1411 C C . ARG A 1 193 ? -22.461 4.697 12.533 1.00 71.94 193 ARG A C 1
ATOM 1413 O O . ARG A 1 193 ? -22.650 5.651 11.791 1.00 71.94 193 ARG A O 1
ATOM 1420 N N . ALA A 1 194 ? -22.527 3.438 12.083 1.00 63.47 194 ALA A N 1
ATOM 1421 C CA . ALA A 1 194 ? -22.709 3.048 10.677 1.00 63.47 194 ALA A CA 1
ATOM 1422 C C . ALA A 1 194 ? -21.650 3.627 9.709 1.00 63.47 194 ALA A C 1
ATOM 1424 O O . ALA A 1 194 ? -21.880 3.708 8.501 1.00 63.47 194 ALA A O 1
ATOM 1425 N N . ALA A 1 195 ? -20.479 3.999 10.231 1.00 66.12 195 ALA A N 1
ATOM 1426 C CA . ALA A 1 195 ? -19.364 4.533 9.455 1.00 66.12 195 ALA A CA 1
ATOM 1427 C C . ALA A 1 195 ? -18.608 3.421 8.711 1.00 66.12 195 ALA A C 1
ATOM 1429 O O . ALA A 1 195 ? -18.108 3.619 7.603 1.00 66.12 195 ALA A O 1
ATOM 1430 N N . LEU A 1 196 ? -18.544 2.232 9.317 1.00 70.88 196 LEU A N 1
ATOM 1431 C CA . LEU A 1 196 ? -17.895 1.038 8.783 1.00 70.88 196 LEU A CA 1
ATOM 1432 C C . LEU A 1 196 ? -18.812 -0.164 8.940 1.00 70.88 196 LEU A C 1
ATOM 1434 O O . LEU A 1 196 ? -19.294 -0.432 10.038 1.00 70.88 196 LEU A O 1
ATOM 1438 N N . ASP A 1 197 ? -18.999 -0.911 7.856 1.00 73.75 197 ASP A N 1
ATOM 1439 C CA . ASP A 1 197 ? -19.680 -2.199 7.887 1.00 73.75 197 ASP A CA 1
ATOM 1440 C C . ASP A 1 197 ? -18.680 -3.334 7.646 1.00 73.75 197 ASP A C 1
ATOM 1442 O O . ASP A 1 197 ? -17.655 -3.172 6.970 1.00 73.75 197 ASP A O 1
ATOM 1446 N N . HIS A 1 198 ? -18.965 -4.490 8.232 1.00 69.69 198 HIS A N 1
ATOM 1447 C CA . HIS A 1 198 ? -18.144 -5.683 8.098 1.00 69.69 198 HIS A CA 1
ATOM 1448 C C . HIS A 1 198 ? -18.903 -6.745 7.302 1.00 69.69 198 HIS A C 1
ATOM 1450 O O . HIS A 1 198 ? -19.540 -7.636 7.864 1.00 69.69 198 HIS A O 1
ATOM 1456 N N . GLU A 1 199 ? -18.804 -6.670 5.976 1.00 63.44 199 GLU A N 1
ATOM 1457 C CA . GLU A 1 199 ? -19.289 -7.720 5.082 1.00 63.44 199 GLU A CA 1
ATOM 1458 C C . GLU A 1 199 ? -18.162 -8.733 4.867 1.00 63.44 199 GLU A C 1
ATOM 1460 O O . GLU A 1 199 ? -17.322 -8.586 3.979 1.00 63.44 199 GLU A O 1
ATOM 1465 N N . GLN A 1 200 ? -18.092 -9.755 5.724 1.00 56.66 200 GLN A N 1
ATOM 1466 C CA . GLN A 1 200 ? -17.009 -10.742 5.682 1.00 56.66 200 GLN A CA 1
ATOM 1467 C C . GLN A 1 200 ? -16.750 -11.278 4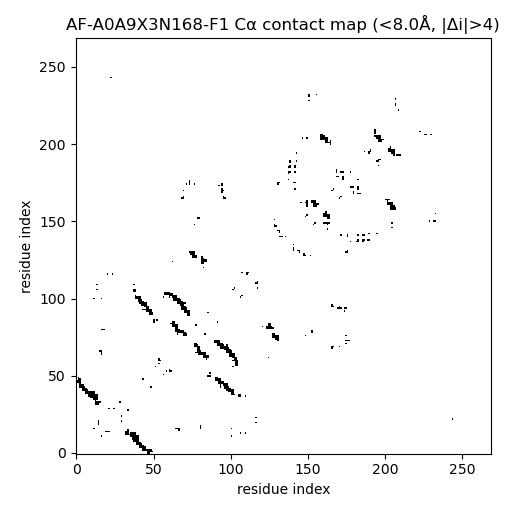.257 1.00 56.66 200 GLN A C 1
ATOM 1469 O O . GLN A 1 200 ? -17.693 -11.716 3.594 1.00 56.66 200 GLN A O 1
ATOM 1474 N N . PRO A 1 201 ? -15.482 -11.298 3.788 1.00 55.62 201 PRO A N 1
ATOM 1475 C CA . PRO A 1 201 ? -14.245 -11.061 4.544 1.00 55.62 201 PRO A CA 1
ATOM 1476 C C . PRO A 1 201 ? -13.702 -9.618 4.470 1.00 55.62 201 PRO A C 1
ATOM 1478 O O . PRO A 1 201 ? -12.529 -9.410 4.774 1.00 55.62 201 PRO A O 1
ATOM 1481 N N . VAL A 1 202 ? -14.489 -8.632 4.027 1.00 65.62 202 VAL A N 1
ATOM 1482 C CA . VAL A 1 202 ? -13.984 -7.298 3.668 1.00 65.62 202 VAL A CA 1
ATOM 1483 C C . VAL A 1 202 ? -14.700 -6.185 4.434 1.00 65.62 202 VAL A C 1
ATOM 1485 O O . VAL A 1 202 ? -15.915 -6.173 4.596 1.00 65.62 202 VAL A O 1
ATOM 1488 N N . TRP A 1 203 ? -13.931 -5.207 4.903 1.00 74.06 203 TRP A N 1
ATOM 1489 C CA . TRP A 1 203 ? -14.485 -3.985 5.480 1.00 74.06 203 TRP A CA 1
ATOM 1490 C C . TRP A 1 203 ? -15.011 -3.075 4.378 1.00 74.06 203 TRP A C 1
ATOM 1492 O O . TRP A 1 203 ? -14.295 -2.795 3.414 1.00 74.06 203 TRP A O 1
ATOM 1502 N N . VAL A 1 204 ? -16.238 -2.588 4.530 1.00 75.19 204 VAL A N 1
ATOM 1503 C CA . VAL A 1 204 ? -16.875 -1.691 3.567 1.00 75.19 204 VAL A CA 1
ATOM 1504 C C . VAL A 1 204 ? -17.160 -0.360 4.246 1.00 75.19 204 VAL A C 1
ATOM 1506 O O . VAL A 1 204 ? -17.849 -0.293 5.262 1.00 75.19 204 VAL A O 1
ATOM 1509 N N . LEU A 1 205 ? -16.651 0.724 3.662 1.00 74.06 205 LEU A N 1
ATOM 1510 C CA . LEU A 1 205 ? -17.125 2.067 3.986 1.00 74.06 205 LEU A CA 1
ATOM 1511 C C . LEU A 1 205 ? -18.472 2.263 3.301 1.00 74.06 205 LEU A C 1
ATOM 1513 O O . LEU A 1 205 ? -18.543 2.418 2.075 1.00 74.06 205 LEU A O 1
ATOM 1517 N N . GLY A 1 206 ? -19.533 2.186 4.101 1.00 63.97 206 GLY A N 1
ATOM 1518 C CA . GLY A 1 206 ? -20.906 2.317 3.640 1.00 63.97 206 GLY A CA 1
ATOM 1519 C C . GLY A 1 206 ? -21.207 3.730 3.145 1.00 63.97 206 GLY A C 1
ATOM 1520 O O . GLY A 1 206 ? -20.692 4.716 3.657 1.00 63.97 206 GLY A O 1
ATOM 1521 N N . THR A 1 207 ? -22.075 3.837 2.139 1.00 54.88 207 THR A N 1
ATOM 1522 C CA . THR A 1 207 ? -22.630 5.128 1.671 1.00 54.88 207 THR A CA 1
ATOM 1523 C C . THR A 1 207 ? -24.005 5.435 2.271 1.00 54.88 207 THR A C 1
ATOM 1525 O O . THR A 1 207 ? -24.596 6.484 2.002 1.00 54.88 207 THR A O 1
ATOM 1528 N N . ARG A 1 208 ? -24.551 4.510 3.071 1.00 47.72 208 ARG A N 1
ATOM 1529 C CA . ARG A 1 208 ? -25.875 4.634 3.678 1.00 47.72 208 ARG A CA 1
ATOM 1530 C C . ARG A 1 208 ? -25.778 5.393 4.995 1.00 47.72 208 ARG A C 1
ATOM 1532 O O . ARG A 1 208 ? -25.514 4.803 6.034 1.00 47.72 208 ARG A O 1
ATOM 1539 N N . ALA A 1 209 ? -26.094 6.684 4.951 1.00 44.22 209 ALA A N 1
ATOM 1540 C CA . ALA A 1 209 ? -26.534 7.391 6.144 1.00 44.22 209 ALA A CA 1
ATOM 1541 C C . ALA A 1 209 ? -27.785 6.680 6.680 1.00 44.22 209 ALA A C 1
ATOM 1543 O O . ALA A 1 209 ? -28.788 6.550 5.966 1.00 44.22 209 ALA A O 1
ATOM 1544 N N . ARG A 1 210 ? -27.722 6.180 7.914 1.00 44.75 210 ARG A N 1
ATOM 1545 C CA . ARG A 1 210 ? -28.908 5.688 8.605 1.00 44.75 210 ARG A CA 1
ATOM 1546 C C . ARG A 1 210 ? -29.816 6.898 8.819 1.00 44.75 210 ARG A C 1
ATOM 1548 O O . ARG A 1 210 ? -29.446 7.844 9.501 1.00 44.75 210 ARG A O 1
ATOM 1555 N N . ALA A 1 211 ? -30.966 6.903 8.154 1.00 43.00 211 ALA A N 1
ATOM 1556 C CA . ALA A 1 211 ? -31.965 7.949 8.301 1.00 43.00 211 ALA A CA 1
ATOM 1557 C C . ALA A 1 211 ? -32.695 7.749 9.632 1.00 43.00 211 ALA A C 1
ATOM 1559 O O . ALA A 1 211 ? -33.813 7.265 9.619 1.00 43.00 211 ALA A O 1
ATOM 1560 N N . ASP A 1 212 ? -32.043 8.035 10.756 1.00 43.50 212 ASP A N 1
ATOM 1561 C CA . ASP A 1 212 ? -32.686 8.123 12.068 1.00 43.50 212 ASP A CA 1
ATOM 1562 C C . ASP A 1 212 ? -31.768 8.881 13.034 1.00 43.50 212 ASP A C 1
ATOM 1564 O O . ASP A 1 212 ? -30.706 8.378 13.392 1.00 43.50 212 ASP A O 1
ATOM 1568 N N . GLY A 1 213 ? -32.211 10.054 13.494 1.00 42.78 213 GLY A N 1
ATOM 1569 C CA . GLY A 1 213 ? -31.667 10.703 14.689 1.00 42.78 213 GLY A CA 1
ATOM 1570 C C . GLY A 1 213 ? -31.202 12.141 14.491 1.00 42.78 213 GLY A C 1
ATOM 1571 O O . GLY A 1 213 ? -30.289 12.417 13.730 1.00 42.78 213 GLY A O 1
ATOM 1572 N N . ASP A 1 214 ? -31.852 13.045 15.214 1.00 48.31 214 ASP A N 1
ATOM 1573 C CA . ASP A 1 214 ? -31.509 14.452 15.415 1.00 48.31 214 ASP A CA 1
ATOM 1574 C C . ASP A 1 214 ? -30.162 14.538 16.174 1.00 48.31 214 ASP A C 1
ATOM 1576 O O . ASP A 1 214 ? -30.112 14.269 17.376 1.00 48.31 214 ASP A O 1
ATOM 1580 N N . GLY A 1 215 ? -29.062 14.806 15.458 1.00 47.31 215 GLY A N 1
ATOM 1581 C CA . GLY A 1 215 ? -27.684 14.735 15.958 1.00 47.31 215 GLY A CA 1
ATOM 1582 C C . GLY A 1 215 ? -26.802 15.889 15.462 1.00 47.31 215 GLY A C 1
ATOM 1583 O O . GLY A 1 215 ? -26.824 16.271 14.293 1.00 47.31 215 GLY A O 1
ATOM 1584 N N . ASP A 1 216 ? -26.087 16.487 16.416 1.00 49.84 216 ASP A N 1
ATOM 1585 C CA . ASP A 1 216 ? -25.259 17.700 16.371 1.00 49.84 216 ASP A CA 1
ATOM 1586 C C . ASP A 1 216 ? -24.081 17.617 15.363 1.00 49.84 216 ASP A C 1
ATOM 1588 O O . ASP A 1 216 ? -23.780 16.557 14.826 1.00 49.84 216 ASP A O 1
ATOM 1592 N N . GLY A 1 217 ? -23.416 18.745 15.076 1.00 47.44 217 GLY A N 1
ATOM 1593 C CA . GLY A 1 217 ? -22.569 19.039 13.898 1.00 47.44 217 GLY A CA 1
ATOM 1594 C C . GLY A 1 217 ? -21.519 18.023 13.392 1.00 47.44 217 GLY A C 1
ATOM 1595 O O . GLY A 1 217 ? -21.005 18.218 12.285 1.00 47.44 217 GLY A O 1
ATOM 1596 N N . ASP A 1 218 ? -21.219 16.961 14.137 1.00 51.78 218 ASP A N 1
ATOM 1597 C CA . ASP A 1 218 ? -20.321 15.860 13.757 1.00 51.78 218 ASP A CA 1
ATOM 1598 C C . ASP A 1 218 ? -20.931 14.976 12.647 1.00 51.78 218 ASP A C 1
ATOM 1600 O O . ASP A 1 218 ? -20.281 14.728 11.626 1.00 51.78 218 ASP A O 1
ATOM 1604 N N . ASP A 1 219 ? -22.237 14.685 12.725 1.00 54.66 219 ASP A N 1
ATOM 1605 C CA . ASP A 1 219 ? -22.979 13.921 11.703 1.00 54.66 219 ASP A CA 1
ATOM 1606 C C . ASP A 1 219 ? -22.956 14.623 10.338 1.00 54.66 219 ASP A C 1
ATOM 1608 O O . ASP A 1 219 ? -22.919 14.004 9.271 1.00 54.66 219 ASP A O 1
ATOM 1612 N N . ARG A 1 220 ? -22.930 15.960 10.345 1.00 45.28 220 ARG A N 1
ATOM 1613 C CA . ARG A 1 220 ? -22.885 16.769 9.121 1.00 45.28 220 ARG A CA 1
ATOM 1614 C C . ARG A 1 220 ? -21.507 16.735 8.469 1.00 45.28 220 ARG A C 1
ATOM 1616 O O . ARG A 1 220 ? -21.421 16.745 7.239 1.00 45.28 220 ARG A O 1
ATOM 1623 N N . ARG A 1 221 ? -20.435 16.700 9.265 1.00 48.81 221 ARG A N 1
ATOM 1624 C CA . ARG A 1 221 ? -19.058 16.552 8.773 1.00 48.81 221 ARG A CA 1
ATOM 1625 C C . ARG A 1 221 ? -18.857 15.159 8.190 1.00 48.81 221 ARG A C 1
ATOM 1627 O O . ARG A 1 221 ? -18.348 15.047 7.076 1.00 48.81 221 ARG A O 1
ATOM 1634 N N . GLU A 1 222 ? -19.313 14.132 8.891 1.00 51.69 222 GLU A N 1
ATOM 1635 C CA . GLU A 1 222 ? -19.242 12.739 8.451 1.00 51.69 222 GLU A CA 1
ATOM 1636 C C . GLU A 1 222 ? -20.078 12.501 7.182 1.00 51.69 222 GLU A C 1
ATOM 1638 O O . GLU A 1 222 ? -19.591 11.926 6.207 1.00 51.69 222 GLU A O 1
ATOM 1643 N N . HIS A 1 223 ? -21.273 13.091 7.098 1.00 51.03 223 HIS A N 1
ATOM 1644 C CA . HIS A 1 223 ? -22.102 13.084 5.890 1.00 51.03 223 HIS A CA 1
ATOM 1645 C C . HIS A 1 223 ? -21.440 13.790 4.692 1.00 51.03 223 HIS A C 1
ATOM 1647 O O . HIS A 1 223 ? -21.521 13.322 3.550 1.00 51.03 223 HIS A O 1
ATOM 1653 N N . LEU A 1 224 ? -20.768 14.923 4.920 1.00 49.19 224 LEU A N 1
ATOM 1654 C CA . LEU A 1 224 ? -20.025 15.630 3.872 1.00 49.19 224 LEU A CA 1
ATOM 1655 C C . LEU A 1 224 ? -18.798 14.838 3.414 1.00 49.19 224 LEU A C 1
ATOM 1657 O O . LEU A 1 224 ? -18.511 14.823 2.216 1.00 49.19 224 LEU A O 1
ATOM 1661 N N . LEU A 1 225 ? -18.121 14.142 4.331 1.00 55.59 225 LEU A N 1
ATOM 1662 C CA . LEU A 1 225 ? -17.046 13.213 3.997 1.00 55.59 225 LEU A CA 1
ATOM 1663 C C . LEU A 1 225 ? -17.595 12.061 3.149 1.00 55.59 225 LEU A C 1
ATOM 1665 O O . LEU A 1 225 ? -17.101 11.869 2.042 1.00 55.59 225 LEU A O 1
ATOM 1669 N N . MET A 1 226 ? -18.686 11.401 3.554 1.00 54.06 226 MET A N 1
ATOM 1670 C CA . MET A 1 226 ? -19.359 10.354 2.762 1.00 54.06 226 MET A CA 1
ATOM 1671 C C . MET A 1 226 ? -19.685 10.798 1.330 1.00 54.06 226 MET A C 1
ATOM 1673 O O . MET A 1 226 ? -19.348 10.108 0.362 1.00 54.06 226 MET A O 1
ATOM 1677 N N . ARG A 1 227 ? -20.280 11.986 1.159 1.00 53.00 227 ARG A N 1
ATOM 1678 C CA . ARG A 1 227 ? -20.564 12.538 -0.179 1.00 53.00 227 ARG A CA 1
ATOM 1679 C C . ARG A 1 227 ? -19.293 12.878 -0.953 1.00 53.00 227 ARG A C 1
ATOM 1681 O O . ARG A 1 227 ? -19.264 12.698 -2.172 1.00 53.00 227 ARG A O 1
ATOM 1688 N N . ALA A 1 228 ? -18.249 13.333 -0.266 1.00 52.31 228 ALA A N 1
ATOM 1689 C CA . ALA A 1 228 ? -16.954 13.586 -0.871 1.00 52.31 228 ALA A CA 1
ATOM 1690 C C . ALA A 1 228 ? -16.265 12.288 -1.319 1.00 52.31 228 ALA A C 1
ATOM 1692 O O . ALA A 1 228 ? -15.722 12.304 -2.417 1.00 52.31 228 ALA A O 1
ATOM 1693 N N . ALA A 1 229 ? -16.333 11.160 -0.590 1.00 51.56 229 ALA A N 1
ATOM 1694 C CA . ALA A 1 229 ? -15.822 9.881 -1.120 1.00 51.56 229 ALA A CA 1
ATOM 1695 C C . ALA A 1 229 ? -16.610 9.404 -2.318 1.00 51.56 229 ALA A C 1
ATOM 1697 O O . ALA A 1 229 ? -15.988 8.958 -3.272 1.00 51.56 229 ALA A O 1
ATOM 1698 N N . GLY A 1 230 ? -17.941 9.506 -2.302 1.00 49.41 230 GLY A N 1
ATOM 1699 C CA . GLY A 1 230 ? -18.735 9.172 -3.484 1.00 49.41 230 GLY A CA 1
ATOM 1700 C C . GLY A 1 230 ? -18.261 9.977 -4.699 1.00 49.41 230 GLY A C 1
ATOM 1701 O O . GLY A 1 230 ? -17.960 9.413 -5.749 1.00 49.41 230 GLY A O 1
ATOM 1702 N N . ALA A 1 231 ? -18.083 11.290 -4.529 1.00 51.56 231 ALA A N 1
ATOM 1703 C CA . ALA A 1 231 ? -17.582 12.170 -5.581 1.00 51.56 231 ALA A CA 1
ATOM 1704 C C . ALA A 1 231 ? -16.114 11.893 -5.970 1.00 51.56 231 ALA A C 1
ATOM 1706 O O . ALA A 1 231 ? -15.780 11.962 -7.150 1.00 51.56 231 ALA A O 1
ATOM 1707 N N . LEU A 1 232 ? -15.236 11.556 -5.021 1.00 51.44 232 LEU A N 1
ATOM 1708 C CA . LEU A 1 232 ? -13.819 11.261 -5.263 1.00 51.44 232 LEU A CA 1
ATOM 1709 C C . LEU A 1 232 ? -13.595 9.873 -5.862 1.00 51.44 232 LEU A C 1
ATOM 1711 O O . LEU A 1 232 ? -12.699 9.725 -6.684 1.00 51.44 232 LEU A O 1
ATOM 1715 N N . ALA A 1 233 ? -14.406 8.880 -5.510 1.00 47.81 233 ALA A N 1
ATOM 1716 C CA . ALA A 1 233 ? -14.400 7.557 -6.124 1.00 47.81 233 ALA A CA 1
ATOM 1717 C C . ALA A 1 233 ? -14.860 7.647 -7.586 1.00 47.81 233 ALA A C 1
ATOM 1719 O O . ALA A 1 233 ? -14.189 7.125 -8.477 1.00 47.81 233 ALA A O 1
ATOM 1720 N N . VAL A 1 234 ? -15.918 8.422 -7.853 1.00 46.56 234 VAL A N 1
ATOM 1721 C CA . VAL A 1 234 ? -16.345 8.768 -9.219 1.00 46.56 234 VAL A CA 1
ATOM 1722 C C . VAL A 1 234 ? -15.255 9.556 -9.953 1.00 46.56 234 VAL A C 1
ATOM 1724 O O . VAL A 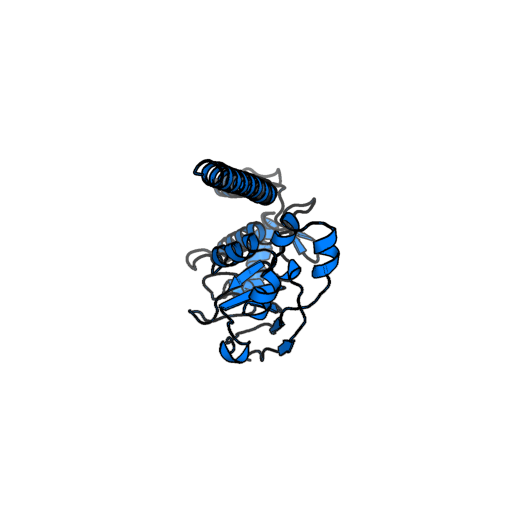1 234 ? -14.934 9.246 -11.097 1.00 46.56 234 VAL A O 1
ATOM 1727 N N . ALA A 1 235 ? -14.610 10.524 -9.296 1.00 44.94 235 ALA A N 1
ATOM 1728 C CA . ALA A 1 235 ? -13.497 11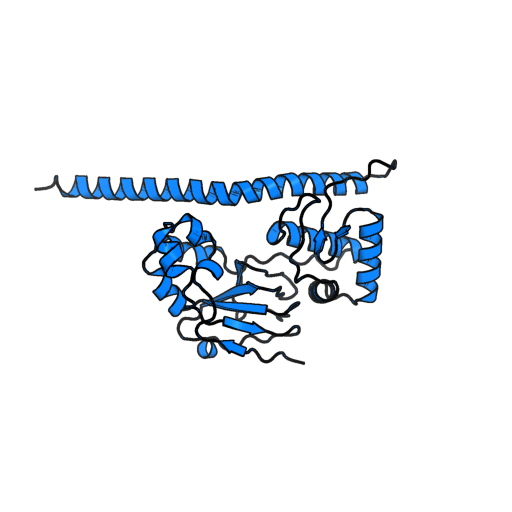.269 -9.883 1.00 44.94 235 ALA A CA 1
ATOM 1729 C C . ALA A 1 235 ? -12.235 10.413 -10.081 1.00 44.94 235 ALA A C 1
ATOM 1731 O O . ALA A 1 235 ? -11.415 10.748 -10.927 1.00 44.94 235 ALA A O 1
ATOM 1732 N N . ARG A 1 236 ? -12.053 9.320 -9.334 1.00 51.62 236 ARG A N 1
ATOM 1733 C CA . ARG A 1 236 ? -10.936 8.378 -9.484 1.00 51.62 236 ARG A CA 1
ATOM 1734 C C . ARG A 1 236 ? -11.157 7.437 -10.661 1.00 51.62 236 ARG A C 1
ATOM 1736 O O . ARG A 1 236 ? -10.234 7.275 -11.456 1.00 51.62 236 ARG A O 1
ATOM 1743 N N . ALA A 1 237 ? -12.371 6.907 -10.810 1.00 44.72 237 ALA A N 1
ATOM 1744 C CA . ALA A 1 237 ? -12.791 6.240 -12.040 1.00 44.72 237 ALA A CA 1
ATOM 1745 C C . ALA A 1 237 ? -12.581 7.186 -13.238 1.00 44.72 237 ALA A C 1
ATOM 1747 O O . ALA A 1 237 ? -11.893 6.841 -14.193 1.00 44.72 237 ALA A O 1
ATOM 1748 N N . GLY A 1 238 ? -13.009 8.446 -13.093 1.00 37.00 238 GLY A N 1
ATOM 1749 C CA . GLY A 1 238 ? -12.779 9.491 -14.086 1.00 37.00 238 GLY A CA 1
ATOM 1750 C C . GLY A 1 238 ? -11.308 9.868 -14.308 1.00 37.00 238 GLY A C 1
ATOM 1751 O O . GLY A 1 238 ? -10.959 10.198 -15.433 1.00 37.00 238 GLY A O 1
ATOM 1752 N N . ARG A 1 239 ? -10.421 9.824 -13.299 1.00 44.97 239 ARG A N 1
ATOM 1753 C CA . ARG A 1 239 ? -8.975 10.130 -13.427 1.00 44.97 239 ARG A CA 1
ATOM 1754 C C . ARG A 1 239 ? -8.210 9.051 -14.175 1.00 44.97 239 ARG A C 1
ATOM 1756 O O . ARG A 1 239 ? -7.255 9.398 -14.864 1.00 44.97 239 ARG A O 1
ATOM 1763 N N . MET A 1 240 ? -8.606 7.784 -14.058 1.00 44.06 240 MET A N 1
ATOM 1764 C CA . MET A 1 240 ? -8.063 6.736 -14.927 1.00 44.06 240 MET A CA 1
ATOM 1765 C C . MET A 1 240 ? -8.399 7.043 -16.396 1.00 44.06 240 MET A C 1
ATOM 1767 O O . MET A 1 240 ? -7.515 6.946 -17.246 1.00 44.06 240 MET A O 1
ATOM 1771 N N . ASP A 1 241 ? -9.593 7.583 -16.661 1.00 36.12 241 ASP A N 1
ATOM 1772 C CA . ASP A 1 241 ? -9.999 8.030 -17.999 1.00 36.12 241 ASP A CA 1
ATOM 1773 C C . ASP A 1 241 ? -9.349 9.363 -18.423 1.00 36.12 241 ASP A C 1
ATOM 1775 O O . ASP A 1 241 ? -8.932 9.518 -19.568 1.00 36.12 241 ASP A O 1
ATOM 1779 N N . THR A 1 242 ? -9.190 10.344 -17.523 1.00 32.41 242 THR A N 1
ATOM 1780 C CA . THR A 1 242 ? -8.610 11.659 -17.876 1.00 32.41 242 THR A CA 1
ATOM 1781 C C . THR A 1 242 ? -7.100 11.597 -18.069 1.00 32.41 242 THR A C 1
ATOM 1783 O O . THR A 1 242 ? -6.565 12.359 -18.872 1.00 32.41 242 THR A O 1
ATOM 1786 N N . PHE A 1 243 ? -6.403 10.698 -17.368 1.00 38.62 243 PHE A N 1
ATOM 1787 C CA . PHE A 1 243 ? -4.981 10.451 -17.605 1.00 38.62 243 PHE A CA 1
ATOM 1788 C C . PHE A 1 243 ? -4.768 9.773 -18.965 1.00 38.62 243 PHE A C 1
ATOM 1790 O O . PHE A 1 243 ? -3.871 10.177 -19.700 1.00 38.62 243 PHE A O 1
ATOM 1797 N N . ALA A 1 244 ? -5.648 8.840 -19.350 1.00 36.62 244 ALA A N 1
ATOM 1798 C CA . ALA A 1 244 ? -5.655 8.241 -20.686 1.00 36.62 244 ALA A CA 1
ATOM 1799 C C . ALA A 1 244 ? -5.960 9.278 -21.788 1.00 36.62 244 ALA A C 1
ATOM 1801 O O . ALA A 1 244 ? -5.253 9.345 -22.791 1.00 36.62 244 ALA A O 1
ATOM 1802 N N . VAL A 1 245 ? -6.944 10.162 -21.581 1.00 34.91 245 VAL A N 1
ATOM 1803 C CA . VAL A 1 245 ? -7.286 11.235 -22.537 1.00 34.91 245 VAL A CA 1
ATOM 1804 C C . VAL A 1 245 ? -6.183 12.298 -22.635 1.00 34.91 245 VAL A C 1
ATOM 1806 O O . VAL A 1 245 ? -5.839 12.732 -23.737 1.00 34.91 245 VAL A O 1
ATOM 1809 N N . GLY A 1 246 ? -5.595 12.709 -21.508 1.00 33.47 246 GLY A N 1
ATOM 1810 C CA . GLY A 1 246 ? -4.471 13.651 -21.472 1.00 33.47 246 GLY A CA 1
ATOM 1811 C C . GLY A 1 246 ? -3.214 13.090 -22.140 1.00 33.47 246 GLY A C 1
ATOM 1812 O O . GLY A 1 246 ? -2.519 13.808 -22.860 1.00 33.47 246 GLY A O 1
ATOM 1813 N N . GLU A 1 247 ? -2.962 11.793 -21.976 1.00 41.66 247 GLU A N 1
ATOM 1814 C CA . GLU A 1 247 ? -1.875 11.087 -22.648 1.00 41.66 247 GLU A CA 1
ATOM 1815 C C . GLU A 1 247 ? -2.102 10.961 -24.160 1.00 41.66 247 GLU A C 1
ATOM 1817 O O . GLU A 1 247 ? -1.185 11.217 -24.942 1.00 41.66 247 GLU A O 1
ATOM 1822 N N . GLN A 1 248 ? -3.323 10.644 -24.589 1.00 41.53 248 GLN A N 1
ATOM 1823 C CA . GLN A 1 248 ? -3.664 10.535 -26.007 1.00 41.53 248 GLN A CA 1
ATOM 1824 C C . GLN A 1 248 ? -3.540 11.889 -26.729 1.00 41.53 248 GLN A C 1
ATOM 1826 O O . GLN A 1 248 ? -3.038 11.959 -27.852 1.00 41.53 248 GLN A O 1
ATOM 1831 N N . LEU A 1 249 ? -3.894 12.988 -26.052 1.00 36.00 249 LEU A N 1
ATOM 1832 C CA . LEU A 1 249 ? -3.653 14.357 -26.525 1.00 36.00 249 LEU A CA 1
ATOM 1833 C C . LEU A 1 249 ? -2.159 14.696 -26.609 1.00 36.00 249 LEU A C 1
ATOM 1835 O O . LEU A 1 249 ? -1.720 15.303 -27.586 1.00 36.00 249 LEU A O 1
ATOM 1839 N N . HIS A 1 250 ? -1.362 14.298 -25.617 1.00 38.56 250 HIS A N 1
ATOM 1840 C CA . HIS A 1 250 ? 0.077 14.562 -25.611 1.00 38.56 250 HIS A CA 1
ATOM 1841 C C . HIS A 1 250 ? 0.824 13.780 -26.708 1.00 38.56 250 HIS A C 1
ATOM 1843 O O . HIS A 1 250 ? 1.697 14.340 -27.383 1.00 38.56 250 HIS A O 1
ATOM 1849 N N . LEU A 1 251 ? 0.442 12.521 -26.948 1.00 43.91 251 LEU A N 1
ATOM 1850 C CA . LEU A 1 251 ? 0.966 11.685 -28.034 1.00 43.91 251 LEU A CA 1
ATOM 1851 C C . LEU A 1 251 ? 0.610 12.250 -29.418 1.00 43.91 251 LEU A C 1
ATOM 1853 O O . LEU A 1 251 ? 1.494 12.381 -30.267 1.00 43.91 251 LEU A O 1
ATOM 1857 N N . GLU A 1 252 ? -0.638 12.676 -29.637 1.00 43.50 252 GLU A N 1
ATOM 1858 C CA . GLU A 1 252 ? -1.070 13.315 -30.893 1.00 43.50 252 GLU A CA 1
ATOM 1859 C C . GLU A 1 252 ? -0.317 14.624 -31.177 1.00 43.50 252 GLU A C 1
ATOM 1861 O O . GLU A 1 252 ? 0.115 14.882 -32.306 1.00 43.50 252 GLU A O 1
ATOM 1866 N N . LEU A 1 253 ? -0.114 15.458 -30.155 1.00 45.66 253 LEU A N 1
ATOM 1867 C CA . LEU A 1 253 ? 0.625 16.714 -30.301 1.00 45.66 253 LEU A CA 1
ATOM 1868 C C . LEU A 1 253 ? 2.109 16.468 -30.614 1.00 45.66 253 LEU A C 1
ATOM 1870 O O . LEU A 1 253 ? 2.674 17.147 -31.477 1.00 45.66 253 LEU A O 1
ATOM 1874 N N . SER A 1 254 ? 2.715 15.458 -29.988 1.00 43.00 254 SER A N 1
ATOM 1875 C CA . SER A 1 254 ? 4.113 15.064 -30.218 1.00 43.00 254 SER A CA 1
ATOM 1876 C C . SER A 1 254 ? 4.328 14.450 -31.608 1.00 43.00 254 SER A C 1
ATOM 1878 O O . SER A 1 254 ? 5.308 14.766 -32.293 1.00 43.00 254 SER A O 1
ATOM 1880 N N . HIS A 1 255 ? 3.376 13.641 -32.081 1.00 48.53 255 HIS A N 1
ATOM 1881 C CA . HIS A 1 255 ? 3.380 13.078 -33.434 1.00 48.53 255 HIS A CA 1
ATOM 1882 C C . HIS A 1 255 ? 3.227 14.169 -34.512 1.00 48.53 255 HIS A C 1
ATOM 1884 O O . HIS A 1 255 ? 3.927 14.179 -35.527 1.00 48.53 255 HIS A O 1
ATOM 1890 N N . ARG A 1 256 ? 2.382 15.178 -34.277 1.00 50.56 256 ARG A N 1
ATOM 1891 C CA . ARG A 1 256 ? 2.239 16.322 -35.199 1.00 50.56 256 ARG A CA 1
ATOM 1892 C C . ARG A 1 256 ? 3.466 17.230 -35.214 1.00 50.56 256 ARG A C 1
ATOM 1894 O O . ARG A 1 256 ? 3.802 17.774 -36.268 1.00 50.56 256 ARG A O 1
ATOM 1901 N N . ALA A 1 257 ? 4.142 17.397 -34.079 1.00 48.03 257 ALA A N 1
ATOM 1902 C CA . ALA A 1 257 ? 5.381 18.168 -33.997 1.00 48.03 257 ALA A CA 1
ATOM 1903 C C . ALA A 1 257 ? 6.520 17.511 -34.800 1.00 48.03 257 ALA A C 1
ATOM 1905 O O . ALA A 1 257 ? 7.225 18.200 -35.539 1.00 48.03 257 ALA A O 1
ATOM 1906 N N . THR A 1 258 ? 6.639 16.182 -34.740 1.00 57.44 258 THR A N 1
ATOM 1907 C CA . THR A 1 258 ? 7.638 15.405 -35.499 1.00 57.44 258 THR A CA 1
ATOM 1908 C C . THR A 1 258 ? 7.345 15.346 -37.003 1.00 57.44 258 THR A C 1
ATOM 1910 O O . THR A 1 258 ? 8.264 15.421 -37.819 1.00 57.44 258 THR A O 1
ATOM 1913 N N . LEU A 1 259 ? 6.075 15.306 -37.413 1.00 61.88 259 LEU A N 1
ATOM 1914 C CA . LEU A 1 259 ? 5.707 15.418 -38.833 1.00 61.88 259 LEU A CA 1
ATOM 1915 C C . LEU A 1 259 ? 5.981 16.821 -39.404 1.00 61.88 259 LEU A C 1
ATOM 1917 O O . LEU A 1 259 ? 6.368 16.959 -40.567 1.00 61.88 259 LEU A O 1
ATOM 1921 N N . ARG A 1 260 ? 5.819 17.874 -38.591 1.00 56.41 260 ARG A N 1
ATOM 1922 C CA . ARG A 1 260 ? 6.136 19.258 -38.986 1.00 56.41 260 ARG A CA 1
ATOM 1923 C C . ARG A 1 260 ? 7.638 19.517 -39.092 1.00 56.41 260 ARG A C 1
ATOM 1925 O O . ARG A 1 260 ? 8.034 20.276 -39.973 1.00 56.41 260 ARG A O 1
ATOM 1932 N N . SER A 1 261 ? 8.463 18.906 -38.240 1.00 53.47 261 SER A N 1
ATOM 1933 C CA . SER A 1 261 ? 9.922 19.032 -38.345 1.00 53.47 261 SER A CA 1
ATOM 1934 C C . SER A 1 261 ? 10.473 18.299 -39.571 1.00 53.47 261 SER A C 1
ATOM 1936 O O . SER A 1 261 ? 11.324 18.855 -40.257 1.00 53.47 261 SER A O 1
ATOM 1938 N N . ARG A 1 262 ? 9.918 17.132 -39.934 1.00 58.91 262 ARG A N 1
ATOM 1939 C CA . ARG A 1 262 ? 10.275 16.421 -41.179 1.00 58.91 262 ARG A CA 1
ATOM 1940 C C . ARG A 1 262 ? 9.890 17.193 -42.443 1.00 58.91 262 ARG A C 1
ATOM 1942 O O . ARG A 1 262 ? 10.723 17.363 -43.322 1.00 58.91 262 ARG A O 1
ATOM 1949 N N . ARG A 1 263 ? 8.685 17.774 -42.501 1.00 57.59 263 ARG A N 1
ATOM 1950 C CA . ARG A 1 263 ? 8.268 18.617 -43.644 1.00 57.59 263 ARG A CA 1
ATOM 1951 C C . ARG A 1 263 ? 9.060 19.920 -43.798 1.00 57.59 263 ARG A C 1
ATOM 1953 O O . ARG A 1 263 ? 9.041 20.495 -44.877 1.00 57.59 263 ARG A O 1
ATOM 1960 N N . ARG A 1 264 ? 9.717 20.413 -42.741 1.00 56.84 264 ARG A N 1
ATOM 1961 C CA . ARG A 1 264 ? 10.637 21.562 -42.828 1.00 56.84 264 ARG A CA 1
ATOM 1962 C C . ARG A 1 264 ? 12.062 21.164 -43.230 1.00 56.84 264 ARG A C 1
ATOM 1964 O O . ARG A 1 264 ? 12.793 22.038 -43.671 1.00 56.84 264 ARG A O 1
ATOM 1971 N N . GLY A 1 265 ? 12.435 19.891 -43.085 1.00 52.75 265 GLY A N 1
ATOM 1972 C CA . GLY A 1 265 ? 13.723 19.357 -43.541 1.00 52.75 265 GLY A CA 1
ATOM 1973 C C . GLY A 1 265 ? 13.767 19.084 -45.047 1.00 52.75 265 GLY A C 1
ATOM 1974 O O . GLY A 1 265 ? 14.774 19.380 -45.671 1.00 52.75 265 GLY A O 1
ATOM 1975 N N . ASP A 1 266 ? 12.656 18.635 -45.641 1.00 53.62 266 ASP A N 1
ATOM 1976 C CA . ASP A 1 266 ? 12.552 18.324 -47.085 1.00 53.62 266 ASP A CA 1
ATOM 1977 C C . ASP A 1 266 ? 12.369 19.559 -47.999 1.00 53.62 266 ASP A C 1
ATOM 1979 O O . ASP A 1 266 ? 12.159 19.421 -49.199 1.00 53.62 266 ASP A O 1
ATOM 1983 N N . GLY A 1 267 ? 12.398 20.779 -47.450 1.00 52.00 267 GLY A N 1
ATOM 1984 C CA . GLY A 1 267 ? 12.229 22.030 -48.206 1.00 52.00 267 GLY A CA 1
ATOM 1985 C C . GLY A 1 267 ? 13.492 22.888 -48.307 1.00 52.00 267 GLY A C 1
ATOM 1986 O O . GLY A 1 267 ? 13.381 24.068 -48.631 1.00 52.00 267 GLY A O 1
ATOM 1987 N N . ALA A 1 268 ? 14.654 22.334 -47.948 1.00 52.41 268 ALA A N 1
ATOM 1988 C CA . ALA A 1 268 ? 15.937 23.038 -47.904 1.00 52.41 268 ALA A CA 1
ATOM 1989 C C . ALA A 1 268 ? 17.002 22.430 -48.841 1.00 52.41 268 ALA A C 1
ATOM 1991 O O . ALA A 1 268 ? 18.193 22.567 -48.565 1.00 52.41 268 ALA A O 1
ATOM 1992 N N . GLU A 1 269 ? 16.576 21.797 -49.938 1.00 47.69 269 GLU A N 1
ATOM 1993 C CA . GLU A 1 269 ? 17.421 21.520 -51.112 1.00 47.69 269 GLU A CA 1
ATOM 1994 C C . GLU A 1 269 ? 17.012 22.400 -52.297 1.00 47.69 269 GLU A C 1
ATOM 1996 O O . GLU A 1 269 ? 15.791 22.511 -52.564 1.00 47.69 269 GLU A O 1
#

Solvent-accessible surface area (backbone atoms only — not comparable to full-atom values): 14837 Å² total; per-residue (Å²): 120,76,45,77,69,46,80,40,71,54,68,33,25,61,42,68,64,37,60,71,49,64,82,74,44,51,75,69,51,44,69,63,44,56,76,42,47,61,28,29,26,41,36,39,50,57,33,49,43,76,77,75,58,55,79,80,74,36,70,68,49,69,37,34,28,29,56,39,38,38,37,28,45,69,55,30,40,38,38,61,73,35,31,42,55,69,86,80,63,65,69,34,30,27,43,22,60,31,36,27,34,48,36,21,46,66,46,53,61,69,36,60,90,43,64,81,60,64,64,52,60,75,76,38,57,72,70,50,47,68,49,62,68,88,88,56,56,68,43,60,35,48,51,53,36,54,50,56,48,29,78,72,60,33,47,84,53,98,67,28,35,28,38,51,68,69,67,42,72,67,23,51,22,62,59,72,74,44,57,66,67,64,50,52,53,26,49,53,52,36,40,75,69,49,55,39,43,79,57,83,87,30,48,24,42,43,71,63,75,74,93,75,79,98,67,67,77,62,58,58,51,53,51,50,48,49,53,46,49,56,52,47,52,54,48,46,62,46,42,61,51,49,52,51,52,52,47,53,52,51,51,52,52,52,54,52,52,54,53,52,52,52,62,61,60,78,69,76,124

Mean predicted aligned error: 12.36 Å

pLDDT: mean 73.81, std 17.36, range [32.41, 95.44]

Organism: NCBI:txid490573